Protein AF-A0A5R9GZW2-F1 (afdb_monomer)

Organism: NCBI:txid544718

pLDDT: mean 77.31, std 11.29, range [34.31, 90.19]

Foldseek 3Di:
DDQPDQPCVLDDPVLCVLPVVLLDPPQALVSSCLVRPLQVDDQPDDPPDDDPLSVQLSLLVLLLLQLVLLVVVVVVVQVVCCVPPDDDDDDQAHDLNSSDRVLCCDPVNPRRDDDQDPVNSVVSVVSQVVLCVVVVHDTPVVSSVVCVVVNDLLSNVVSVLSSLLSLQLVLVCVVDVDDSVVSSVVSCCLRVVDQNLNSVCVSCVSVPNSVVSSVCSSHVCVSVVSNLSSLQSCCCVPVVRDDDPVSVVVCVVVVQWDWDQDDDPNDGPDIDIDGNRDDDPD

Secondary structure (DSSP, 8-state):
-------GGGS-HHHHHHHTTT--SSS-HHHHIIIIIGGG---S--TT---HHHHHHHHHHHHHHHHHHHHHHHHHHHHHHHTTT---PPPSS--GGGGS-HHHH-TT-TTT--PPPHHHHHHHHHHHHHHHHHHT---HHHHHHHHHTT--HHHHHHHHHHHHHHHHHHHHHHH----HHHHHHHHHHHHHSS-HHHHHHHHHHHH-THHHHHHHHH-TTHHHHHHHHHHHHHHHHHHTT---HHHHHHHHHTT-EEEEEEEETTEEEEEEEEETTS----

Radius of gyration: 21.58 Å; Cα contacts (8 Å, |Δi|>4): 254; chains: 1; bounding box: 52×62×47 Å

Mean predicted aligned error: 10.34 Å

Structure (mmCIF, N/CA/C/O backbone):
data_AF-A0A5R9GZW2-F1
#
_entry.id   AF-A0A5R9GZW2-F1
#
loop_
_atom_site.group_PDB
_atom_site.id
_atom_site.type_symbol
_atom_site.label_atom_id
_atom_site.label_alt_id
_atom_site.label_comp_id
_atom_site.label_asym_id
_atom_site.label_entity_id
_atom_site.label_seq_id
_atom_site.pdbx_PDB_ins_code
_atom_site.Cartn_x
_atom_site.Cartn_y
_atom_site.Cartn_z
_atom_site.occupancy
_atom_site.B_iso_or_equiv
_atom_site.auth_seq_id
_atom_site.auth_comp_id
_atom_site.auth_asym_id
_atom_site.auth_atom_id
_atom_site.pdbx_PDB_model_num
ATOM 1 N N . MET A 1 1 ? -27.989 -5.927 7.815 1.00 37.00 1 MET A N 1
ATOM 2 C CA . MET A 1 1 ? -26.719 -5.333 7.344 1.00 37.00 1 MET A CA 1
ATOM 3 C C . MET A 1 1 ? -26.972 -3.845 7.165 1.00 37.00 1 MET A C 1
ATOM 5 O O . MET A 1 1 ? -27.805 -3.492 6.341 1.00 37.00 1 MET A O 1
ATOM 9 N N . TYR A 1 2 ? -26.388 -2.989 8.005 1.00 34.31 2 TYR A N 1
ATOM 10 C CA . TYR A 1 2 ? -26.584 -1.541 7.901 1.00 34.31 2 TYR A CA 1
ATOM 11 C C . TYR A 1 2 ? -25.809 -1.023 6.686 1.00 34.31 2 TYR A C 1
ATOM 13 O O . TYR A 1 2 ? -24.581 -0.989 6.708 1.00 34.31 2 TYR A O 1
ATOM 21 N N . LYS A 1 3 ? -26.525 -0.635 5.627 1.00 47.44 3 LYS A N 1
ATOM 22 C CA . LYS A 1 3 ? -25.985 0.236 4.580 1.00 47.44 3 LYS A CA 1
ATOM 23 C C . LYS A 1 3 ? -25.696 1.579 5.247 1.00 47.44 3 LYS A C 1
ATOM 25 O O . LYS A 1 3 ? -26.634 2.308 5.560 1.00 47.44 3 LYS A O 1
ATOM 30 N N . LYS A 1 4 ? -24.429 1.909 5.501 1.00 56.19 4 LYS A N 1
ATOM 31 C CA . LYS A 1 4 ? -24.079 3.321 5.674 1.00 56.19 4 LYS A CA 1
ATOM 32 C C . LYS A 1 4 ? -24.118 3.925 4.271 1.00 56.19 4 LYS A C 1
ATOM 34 O O . LYS A 1 4 ? -23.263 3.623 3.446 1.00 56.19 4 LYS A O 1
ATOM 39 N N . SER A 1 5 ? -25.184 4.657 3.960 1.00 75.19 5 SER A N 1
ATOM 40 C CA . SER A 1 5 ? -25.303 5.395 2.703 1.00 75.19 5 SER A CA 1
ATOM 41 C C . SER A 1 5 ? -24.189 6.437 2.639 1.00 75.19 5 SER A C 1
ATOM 43 O O . SER A 1 5 ? -24.111 7.268 3.543 1.00 75.19 5 SER A O 1
ATOM 45 N N . ILE A 1 6 ? -23.350 6.386 1.603 1.00 83.06 6 ILE A N 1
ATOM 46 C CA . ILE A 1 6 ? -22.274 7.364 1.416 1.00 83.06 6 ILE A CA 1
ATOM 47 C C . ILE A 1 6 ? -22.899 8.720 1.081 1.00 83.06 6 ILE A C 1
ATOM 49 O O . ILE A 1 6 ? -23.627 8.841 0.091 1.00 83.06 6 ILE A O 1
ATOM 53 N N . ASN A 1 7 ? -22.609 9.742 1.883 1.00 87.31 7 ASN A N 1
ATOM 54 C CA . ASN A 1 7 ? -22.957 11.117 1.550 1.00 87.31 7 ASN A CA 1
ATOM 55 C C . ASN A 1 7 ? -21.881 11.726 0.640 1.00 87.31 7 ASN A C 1
ATOM 57 O O . ASN A 1 7 ? -20.899 12.307 1.099 1.00 87.31 7 ASN A O 1
ATOM 61 N N . TRP A 1 8 ? -22.083 11.602 -0.671 1.00 87.50 8 TRP A N 1
ATOM 62 C CA . TRP A 1 8 ? -21.141 12.074 -1.689 1.00 87.50 8 TRP A CA 1
ATOM 63 C C . TRP A 1 8 ? -20.875 13.580 -1.668 1.00 87.50 8 TRP A C 1
ATOM 65 O O . TRP A 1 8 ? -19.853 14.007 -2.198 1.00 87.50 8 TRP A O 1
ATOM 75 N N . ASP A 1 9 ? -21.757 14.380 -1.070 1.00 88.31 9 ASP A N 1
ATOM 76 C CA . ASP A 1 9 ? -21.580 15.834 -0.994 1.00 88.31 9 ASP A CA 1
ATOM 77 C C . ASP A 1 9 ? -20.592 16.239 0.110 1.00 88.31 9 ASP A C 1
ATOM 79 O O . ASP A 1 9 ? -20.038 17.336 0.078 1.00 88.31 9 ASP A O 1
ATOM 83 N N . ASN A 1 10 ? -20.307 15.326 1.045 1.00 88.62 10 ASN A N 1
ATOM 84 C CA . ASN A 1 10 ? -19.264 15.490 2.056 1.00 88.62 10 ASN A CA 1
ATOM 85 C C . ASN A 1 10 ? -17.880 15.039 1.560 1.00 88.62 10 ASN A C 1
ATOM 87 O O . ASN A 1 10 ? -16.901 15.174 2.293 1.00 88.62 10 ASN A O 1
ATOM 91 N N . LEU A 1 11 ? -17.776 14.479 0.352 1.00 86.62 11 LEU A N 1
ATOM 92 C CA . LEU A 1 11 ? -16.514 14.060 -0.257 1.00 86.62 11 LEU A CA 1
ATOM 93 C C . LEU A 1 11 ? -16.057 15.084 -1.298 1.00 86.62 11 LEU A C 1
ATOM 95 O O . LEU A 1 11 ? -16.853 15.842 -1.851 1.00 86.62 11 LEU A O 1
ATOM 99 N N . ASN A 1 12 ? -14.755 15.113 -1.588 1.00 85.06 12 ASN A N 1
ATOM 100 C CA . ASN A 1 12 ? -14.254 15.985 -2.644 1.00 85.06 12 ASN A CA 1
ATOM 101 C C . ASN A 1 12 ? -14.732 15.497 -4.032 1.00 85.06 12 ASN A C 1
ATOM 103 O O . ASN A 1 12 ? -15.045 14.320 -4.238 1.00 85.06 12 ASN A O 1
ATOM 107 N N . ILE A 1 13 ? -14.790 16.422 -4.996 1.00 85.00 13 ILE A N 1
ATOM 108 C CA . ILE A 1 13 ? -15.301 16.144 -6.349 1.00 85.00 13 ILE A CA 1
ATOM 109 C C . ILE A 1 13 ? -14.502 15.024 -7.025 1.00 85.00 13 ILE A C 1
ATOM 111 O O . ILE A 1 13 ? -15.077 14.187 -7.713 1.00 85.00 13 ILE A O 1
ATOM 115 N N . GLU A 1 14 ? -13.191 14.970 -6.802 1.00 82.25 14 GLU A N 1
ATOM 116 C CA . GLU A 1 14 ? -12.322 13.959 -7.399 1.00 82.25 14 GLU A CA 1
ATOM 117 C C . GLU A 1 14 ? -12.646 12.539 -6.908 1.00 82.25 14 GLU A C 1
ATOM 119 O O . GLU A 1 14 ? -12.764 11.621 -7.716 1.00 82.25 14 GLU A O 1
ATOM 124 N N . MET A 1 15 ? -12.877 12.352 -5.606 1.00 82.62 15 MET A N 1
ATOM 125 C CA . MET A 1 15 ? -13.315 11.080 -5.023 1.00 82.62 15 MET A CA 1
ATOM 126 C C . MET A 1 15 ? -14.690 10.679 -5.543 1.00 82.62 15 MET A C 1
ATOM 128 O O . MET A 1 15 ? -14.897 9.512 -5.875 1.00 82.62 15 MET A O 1
ATOM 132 N N . LYS A 1 16 ? -15.610 11.644 -5.649 1.00 84.81 16 LYS A N 1
ATOM 133 C CA . LYS A 1 16 ? -16.940 11.423 -6.220 1.00 84.81 16 LYS A CA 1
ATOM 134 C C . LYS A 1 16 ? -16.828 10.911 -7.658 1.00 84.81 16 LYS A C 1
ATOM 136 O O . LYS A 1 16 ? -17.285 9.812 -7.944 1.00 84.81 16 LYS A O 1
ATOM 141 N N . LEU A 1 17 ? -16.108 11.623 -8.525 1.00 83.06 17 LEU A N 1
ATOM 142 C CA . LEU A 1 17 ? -15.882 11.211 -9.916 1.00 83.06 17 LEU A CA 1
ATOM 143 C C . LEU A 1 17 ? -15.138 9.873 -10.032 1.00 83.06 17 LEU A C 1
ATOM 145 O O . LEU A 1 17 ? -15.394 9.094 -10.948 1.00 83.06 17 LEU A O 1
ATOM 149 N N . ARG A 1 18 ? -14.205 9.587 -9.117 1.00 80.31 18 ARG A N 1
ATOM 150 C CA . ARG A 1 18 ? -13.397 8.366 -9.168 1.00 80.31 18 ARG A CA 1
ATOM 151 C C . ARG A 1 18 ? -14.174 7.120 -8.746 1.00 80.31 18 ARG A C 1
ATOM 153 O O . ARG A 1 18 ? -13.902 6.066 -9.327 1.00 80.31 18 ARG A O 1
ATOM 160 N N . TYR A 1 19 ? -15.074 7.224 -7.764 1.00 83.00 19 TYR A N 1
ATOM 161 C CA . TYR A 1 19 ? -15.655 6.064 -7.074 1.00 83.00 19 TYR A CA 1
ATOM 162 C C . TYR A 1 19 ? -17.183 5.948 -7.140 1.00 83.00 19 TYR A C 1
ATOM 164 O O . TYR A 1 19 ? -17.681 4.835 -6.978 1.00 83.00 19 TYR A O 1
ATOM 172 N N . GLN A 1 20 ? -17.930 7.029 -7.390 1.00 83.69 20 GLN A N 1
ATOM 173 C CA . GLN A 1 20 ? -19.398 7.027 -7.281 1.00 83.69 20 GLN A CA 1
ATOM 174 C C . GLN A 1 20 ? -20.068 5.959 -8.149 1.00 83.69 20 GLN A C 1
ATOM 176 O O . GLN A 1 20 ? -20.917 5.223 -7.654 1.00 83.69 20 GLN A O 1
ATOM 181 N N . ASP A 1 21 ? -19.632 5.823 -9.400 1.00 78.44 21 ASP A N 1
ATOM 182 C CA . ASP A 1 21 ? -20.217 4.872 -10.354 1.00 78.44 21 ASP A CA 1
ATOM 183 C C . ASP A 1 21 ? -19.549 3.486 -10.320 1.00 78.44 21 ASP A C 1
ATOM 185 O O . ASP A 1 21 ? -19.941 2.581 -11.057 1.00 78.44 21 ASP A O 1
ATOM 189 N N . LYS A 1 22 ? -18.504 3.313 -9.497 1.00 74.12 22 LYS A N 1
ATOM 190 C CA . LYS A 1 22 ? -17.727 2.063 -9.409 1.00 74.12 22 LYS A CA 1
ATOM 191 C C . LYS A 1 22 ? -18.060 1.245 -8.170 1.00 74.12 22 LYS A C 1
ATOM 193 O O . LYS A 1 22 ? -17.846 0.038 -8.171 1.00 74.12 22 LYS A O 1
ATOM 198 N N . ILE A 1 23 ? -18.564 1.885 -7.117 1.00 72.81 23 ILE A N 1
ATOM 199 C CA . ILE A 1 23 ? -19.032 1.189 -5.920 1.00 72.81 23 ILE A CA 1
ATOM 200 C C . ILE A 1 23 ? -20.378 0.549 -6.250 1.00 72.81 23 ILE A C 1
ATOM 202 O O . ILE A 1 23 ? -21.420 1.201 -6.213 1.00 72.81 23 ILE A O 1
ATOM 206 N N . ASN A 1 24 ? -20.334 -0.734 -6.601 1.00 63.94 24 ASN A N 1
ATOM 207 C CA . ASN A 1 24 ? -21.513 -1.548 -6.851 1.00 63.94 24 ASN A CA 1
ATOM 208 C C . ASN A 1 24 ? -21.637 -2.620 -5.760 1.00 63.94 24 ASN A C 1
ATOM 210 O O . ASN A 1 24 ? -20.641 -3.209 -5.350 1.00 63.94 24 ASN A O 1
ATOM 214 N N . ASP A 1 25 ? -22.853 -2.862 -5.266 1.00 58.06 25 ASP A N 1
ATOM 215 C CA . ASP A 1 25 ? -23.088 -3.695 -4.073 1.00 58.06 25 ASP A CA 1
ATOM 216 C C . ASP A 1 25 ? -22.758 -5.189 -4.271 1.00 58.06 25 ASP A C 1
ATOM 218 O O . ASP A 1 25 ? -22.571 -5.903 -3.272 1.00 58.06 25 ASP A O 1
ATOM 222 N N . ASP A 1 26 ? -22.697 -5.624 -5.534 1.00 57.31 26 ASP A N 1
ATOM 223 C CA . ASP A 1 26 ? -22.605 -7.024 -5.957 1.00 57.31 26 ASP A CA 1
ATOM 224 C C . ASP A 1 26 ? -21.175 -7.498 -6.259 1.00 57.31 26 ASP A C 1
ATOM 226 O O . ASP A 1 26 ? -20.896 -8.686 -6.077 1.00 57.31 26 ASP A O 1
ATOM 230 N N . ASP A 1 27 ? -20.272 -6.595 -6.661 1.00 57.50 27 ASP A N 1
ATOM 231 C CA . ASP A 1 27 ? -18.886 -6.949 -6.990 1.00 57.50 27 ASP A CA 1
ATOM 232 C C . ASP A 1 27 ? -18.121 -7.233 -5.682 1.00 57.50 27 ASP A C 1
ATOM 234 O O . ASP A 1 27 ? -18.111 -6.429 -4.741 1.00 57.50 27 ASP A O 1
ATOM 238 N N . ASN A 1 28 ? -17.471 -8.395 -5.587 1.00 64.38 28 ASN A N 1
ATOM 239 C CA . ASN A 1 28 ? -16.564 -8.655 -4.470 1.00 64.38 28 ASN A CA 1
ATOM 240 C C . ASN A 1 28 ? -15.286 -7.802 -4.613 1.00 64.38 28 ASN A C 1
ATOM 242 O O . ASN A 1 28 ? -14.962 -7.311 -5.692 1.00 64.38 28 ASN A O 1
ATOM 246 N N . PHE A 1 29 ? -14.530 -7.615 -3.525 1.00 64.88 29 PHE A N 1
ATOM 247 C CA . PHE A 1 29 ? -13.353 -6.736 -3.543 1.00 64.88 29 PHE A CA 1
ATOM 248 C C . PHE A 1 29 ? -12.341 -7.092 -4.646 1.00 64.88 29 PHE A C 1
ATOM 250 O O . PHE A 1 29 ? -11.767 -6.201 -5.263 1.00 64.88 29 PHE A O 1
ATOM 257 N N . LEU A 1 30 ? -12.135 -8.381 -4.924 1.00 65.12 30 LEU A N 1
ATOM 258 C CA . LEU A 1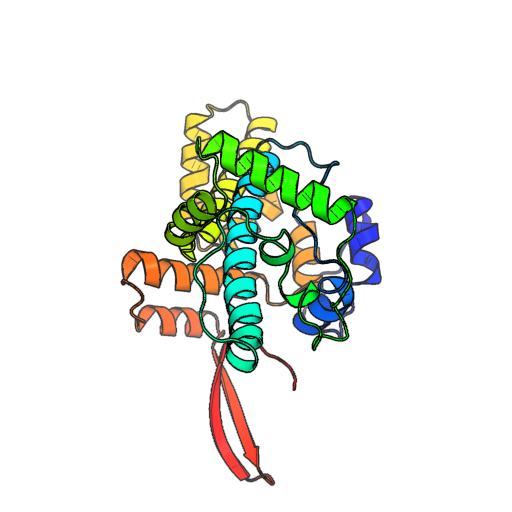 30 ? -11.193 -8.828 -5.950 1.00 65.12 30 LEU A CA 1
ATOM 259 C C . LEU A 1 30 ? -11.717 -8.565 -7.364 1.00 65.12 30 LEU A C 1
ATOM 261 O O . LEU A 1 30 ? -10.938 -8.158 -8.219 1.00 65.12 30 LEU A O 1
ATOM 265 N N . GLU A 1 31 ? -13.018 -8.739 -7.604 1.00 67.31 31 GLU A N 1
ATOM 266 C CA . GLU A 1 31 ? -13.673 -8.351 -8.861 1.00 67.31 31 GLU A CA 1
ATOM 267 C C . GLU A 1 31 ? -13.565 -6.845 -9.087 1.00 67.31 31 GLU A C 1
ATOM 269 O O . GLU A 1 31 ? -13.184 -6.407 -10.172 1.00 67.31 31 GLU A O 1
ATOM 274 N N . TYR A 1 32 ? -13.806 -6.051 -8.043 1.00 71.31 32 TYR A N 1
ATOM 275 C CA . TYR A 1 32 ? -13.644 -4.604 -8.092 1.00 71.31 32 TYR A CA 1
ATOM 276 C C . TYR A 1 32 ? -12.196 -4.206 -8.433 1.00 71.31 32 TYR A C 1
ATOM 278 O O . TYR A 1 32 ? -11.962 -3.406 -9.343 1.00 71.31 32 TYR A O 1
ATOM 286 N N . ILE A 1 33 ? -11.205 -4.800 -7.757 1.00 69.94 33 ILE A N 1
ATOM 287 C CA . ILE A 1 33 ? -9.784 -4.567 -8.052 1.00 69.94 33 ILE A CA 1
ATOM 288 C C . ILE A 1 33 ? -9.449 -4.998 -9.484 1.00 69.94 33 ILE A C 1
ATOM 290 O O . ILE A 1 33 ? -8.827 -4.238 -10.223 1.00 69.94 33 ILE A O 1
ATOM 294 N N . SER A 1 34 ? -9.895 -6.179 -9.907 1.00 69.31 34 SER A N 1
ATOM 295 C CA . SER A 1 34 ? -9.603 -6.720 -11.235 1.00 69.31 34 SER A CA 1
ATOM 296 C C . SER A 1 34 ? -10.199 -5.877 -12.360 1.00 69.31 34 SER A C 1
ATOM 298 O O . SER A 1 34 ? -9.538 -5.629 -13.362 1.00 69.31 34 SER A O 1
ATOM 300 N N . LYS A 1 35 ? -11.422 -5.383 -12.181 1.00 70.44 35 LYS A N 1
ATOM 301 C CA . LYS A 1 35 ? -12.155 -4.633 -13.203 1.00 70.44 35 LYS A CA 1
ATOM 302 C C . LYS A 1 35 ? -11.740 -3.168 -13.288 1.00 70.44 35 LYS A C 1
ATOM 304 O O . LYS A 1 35 ? -11.701 -2.609 -14.380 1.00 70.44 35 LYS A O 1
ATOM 309 N N . TYR A 1 36 ? -11.455 -2.534 -12.150 1.00 71.88 36 TYR A N 1
ATOM 310 C CA . TYR A 1 36 ? -11.270 -1.081 -12.089 1.00 71.88 36 TYR A CA 1
ATOM 311 C C . TYR A 1 36 ? -9.840 -0.638 -11.763 1.00 71.88 36 TYR A C 1
ATOM 313 O O . TYR A 1 36 ? -9.463 0.471 -12.153 1.00 71.88 36 TYR A O 1
ATOM 321 N N . HIS A 1 37 ? -9.047 -1.472 -11.081 1.00 72.38 37 HIS A N 1
ATOM 322 C CA . HIS A 1 37 ? -7.690 -1.123 -10.645 1.00 72.38 37 HIS A CA 1
ATOM 323 C C . HIS A 1 37 ? -6.589 -1.818 -11.453 1.00 72.38 37 HIS A C 1
ATOM 325 O O . HIS A 1 37 ? -5.650 -1.131 -11.839 1.00 72.38 37 HIS A O 1
ATOM 331 N N . LEU A 1 38 ? -6.701 -3.116 -11.772 1.00 70.12 38 LEU A N 1
ATOM 332 C CA . LEU A 1 38 ? -5.685 -3.824 -12.574 1.00 70.12 38 LEU A CA 1
ATOM 333 C C . LEU A 1 38 ? -5.418 -3.170 -13.945 1.00 70.12 38 LEU A C 1
ATOM 335 O O . LEU A 1 38 ? -4.248 -2.997 -14.286 1.00 70.12 38 LEU A O 1
ATOM 339 N N . PRO A 1 39 ? -6.438 -2.725 -14.711 1.00 67.75 39 PRO A N 1
ATOM 340 C CA . PRO A 1 39 ? -6.203 -2.077 -16.003 1.00 67.75 39 PRO A CA 1
ATOM 341 C C . PRO A 1 39 ? -5.546 -0.695 -15.878 1.00 67.75 39 PRO A C 1
ATOM 343 O O . PRO A 1 39 ? -5.014 -0.173 -16.853 1.00 67.75 39 PRO A O 1
ATOM 346 N N . ASN A 1 40 ? -5.590 -0.104 -14.680 1.00 70.62 40 ASN A N 1
ATOM 347 C CA . ASN A 1 40 ? -5.093 1.234 -14.366 1.00 70.62 40 ASN A CA 1
ATOM 348 C C . ASN A 1 40 ? -3.965 1.185 -13.320 1.00 70.62 40 ASN A C 1
ATOM 350 O O . ASN A 1 40 ? -3.825 2.123 -12.535 1.00 70.62 40 ASN A O 1
ATOM 354 N N . LEU A 1 41 ? -3.202 0.083 -13.261 1.00 76.75 41 LEU A N 1
ATOM 355 C CA . LEU A 1 41 ? -2.016 0.007 -12.409 1.00 76.75 41 LEU A CA 1
ATOM 356 C C . LEU A 1 41 ? -1.019 1.072 -12.847 1.00 76.75 41 LEU A C 1
ATOM 358 O O . LEU A 1 41 ? -0.554 1.076 -13.989 1.00 76.75 41 LEU A O 1
ATOM 362 N N . ASP A 1 42 ? -0.700 1.955 -11.914 1.00 80.62 42 ASP A N 1
ATOM 363 C CA . ASP A 1 42 ? 0.232 3.045 -12.123 1.00 80.62 42 ASP A CA 1
ATOM 364 C C . ASP A 1 42 ? 0.993 3.329 -10.828 1.00 80.62 42 ASP A C 1
ATOM 366 O O . ASP A 1 42 ? 0.604 2.898 -9.735 1.00 80.62 42 ASP A O 1
ATOM 370 N N . TRP A 1 43 ? 2.106 4.035 -10.969 1.00 84.75 43 TRP A N 1
ATOM 371 C CA . TRP A 1 43 ? 2.887 4.518 -9.845 1.00 84.75 43 TRP A CA 1
ATOM 372 C C . TRP A 1 43 ? 2.047 5.458 -8.993 1.00 84.75 43 TRP A C 1
ATOM 374 O O . TRP A 1 43 ? 1.203 6.201 -9.499 1.00 84.75 43 TRP A O 1
ATOM 384 N N . LEU A 1 44 ? 2.287 5.446 -7.682 1.00 82.75 44 LEU A N 1
ATOM 385 C CA . LEU A 1 44 ? 1.587 6.358 -6.797 1.00 82.75 44 LEU A CA 1
ATOM 386 C C . LEU A 1 44 ? 2.139 7.764 -7.056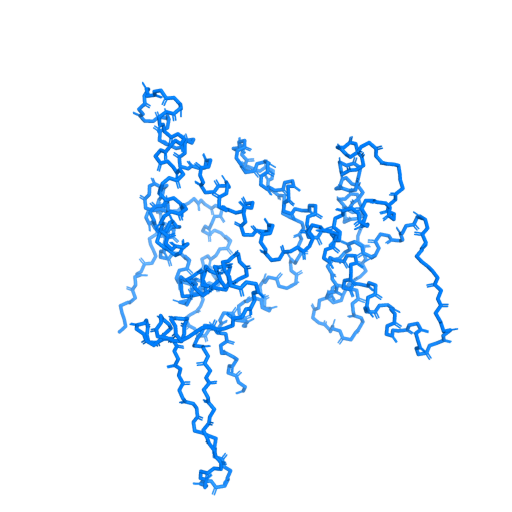 1.00 82.75 44 LEU A C 1
ATOM 388 O O . LEU A 1 44 ? 3.189 8.121 -6.548 1.00 82.75 44 LEU A O 1
ATOM 392 N N . GLU A 1 45 ? 1.479 8.555 -7.892 1.00 75.00 45 GLU A N 1
ATOM 393 C CA . GLU A 1 45 ? 1.760 9.978 -8.061 1.00 75.00 45 GLU A CA 1
ATOM 394 C C . GLU A 1 45 ? 0.433 10.720 -8.182 1.00 75.00 45 GLU A C 1
ATOM 396 O O . GLU A 1 45 ? -0.321 10.530 -9.133 1.00 75.00 45 GLU A O 1
ATOM 401 N N . ASP A 1 46 ? 0.150 11.596 -7.219 1.00 68.88 46 ASP A N 1
ATOM 402 C CA . ASP A 1 46 ? -0.971 12.522 -7.331 1.00 68.88 46 ASP A CA 1
ATOM 403 C C . ASP A 1 46 ? -0.432 13.950 -7.338 1.00 68.88 46 ASP A C 1
ATOM 405 O O . ASP A 1 46 ? 0.020 14.467 -6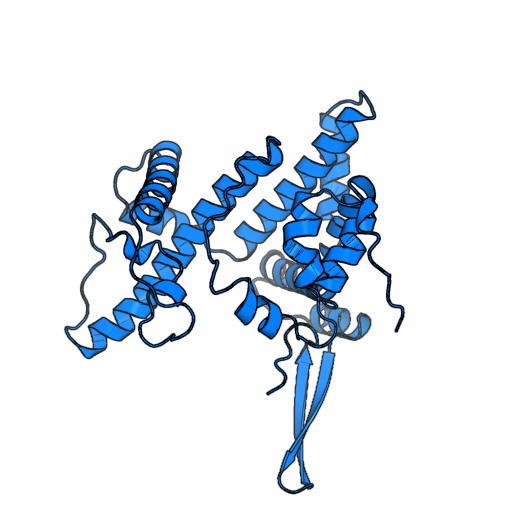.318 1.00 68.88 46 ASP A O 1
ATOM 409 N N . LYS A 1 47 ? -0.468 14.582 -8.516 1.00 65.31 47 LYS A N 1
ATOM 410 C CA . LYS A 1 47 ? 0.019 15.954 -8.725 1.00 65.31 47 LYS A CA 1
ATOM 411 C C . LYS A 1 47 ? -0.824 16.994 -7.976 1.00 65.31 47 LYS A C 1
ATOM 413 O O . LYS A 1 47 ? -0.387 18.137 -7.837 1.00 65.31 47 LYS A O 1
ATOM 418 N N . ASN A 1 48 ? -2.021 16.623 -7.520 1.00 65.56 48 ASN A N 1
ATOM 419 C CA . ASN A 1 48 ? -2.955 17.521 -6.851 1.00 65.56 48 ASN A CA 1
ATOM 420 C C . ASN A 1 48 ? -2.798 17.504 -5.323 1.00 65.56 48 ASN A C 1
ATOM 422 O O . ASN A 1 48 ? -3.228 18.454 -4.661 1.00 65.56 48 ASN A O 1
ATOM 426 N N . ILE A 1 49 ? -2.159 16.476 -4.754 1.00 68.25 49 ILE A N 1
ATOM 427 C CA . ILE A 1 49 ? -1.934 16.359 -3.309 1.00 68.25 49 ILE A CA 1
ATOM 428 C C . ILE A 1 49 ? -0.606 17.022 -2.937 1.00 68.25 49 ILE A C 1
ATOM 430 O O . ILE A 1 49 ? 0.437 16.727 -3.506 1.00 68.25 49 ILE A O 1
ATOM 434 N N . LYS A 1 50 ? -0.656 17.935 -1.959 1.00 67.56 50 LYS A N 1
ATOM 435 C CA . LYS A 1 50 ? 0.466 18.816 -1.582 1.00 67.56 50 LYS A CA 1
ATOM 436 C C . LYS A 1 50 ? 0.936 18.645 -0.136 1.00 67.56 50 LYS A C 1
ATOM 438 O O . LYS A 1 50 ? 1.550 19.559 0.414 1.00 67.56 50 LYS A O 1
ATOM 443 N N . THR A 1 51 ? 0.549 17.566 0.547 1.00 77.94 51 THR A N 1
ATOM 444 C CA . THR A 1 51 ? 1.006 17.370 1.930 1.00 77.94 51 THR A CA 1
ATOM 445 C C . THR A 1 51 ? 2.398 16.762 1.932 1.00 77.94 51 THR A C 1
ATOM 447 O O . THR A 1 51 ? 2.681 15.827 1.185 1.00 77.94 51 THR A O 1
ATOM 450 N N . LYS A 1 52 ? 3.269 17.279 2.802 1.00 80.75 52 LYS A N 1
ATOM 451 C CA . LYS A 1 52 ? 4.646 16.796 2.923 1.00 80.75 52 LYS A CA 1
ATOM 452 C C . LYS A 1 52 ? 4.674 15.338 3.386 1.00 80.75 52 LYS A C 1
ATOM 454 O O . LYS A 1 52 ? 5.472 14.552 2.891 1.00 80.75 52 LYS A O 1
ATOM 459 N N . SER A 1 53 ? 3.756 14.963 4.280 1.00 81.25 53 SER A N 1
ATOM 460 C CA . SER A 1 53 ? 3.514 13.574 4.680 1.00 81.25 53 SER A CA 1
ATOM 461 C C . SER A 1 53 ? 3.266 12.640 3.492 1.00 81.25 53 SER A C 1
ATOM 463 O O . SER A 1 53 ? 3.827 11.548 3.446 1.00 81.25 53 SER A O 1
ATOM 465 N N . TYR A 1 54 ? 2.446 13.068 2.527 1.00 85.12 54 TYR A N 1
ATOM 466 C CA . TYR A 1 54 ? 2.110 12.272 1.352 1.00 85.12 54 TYR A CA 1
ATOM 467 C C . TYR A 1 54 ? 3.286 12.185 0.388 1.00 85.12 54 TYR A C 1
ATOM 469 O O . TYR A 1 54 ? 3.579 11.096 -0.086 1.00 85.12 54 TYR A O 1
ATOM 477 N N . GLU A 1 55 ? 3.994 13.292 0.151 1.00 83.56 55 GLU A N 1
ATOM 478 C CA . GLU A 1 55 ? 5.187 13.308 -0.706 1.00 83.56 55 GLU A CA 1
ATOM 479 C C . GLU A 1 55 ? 6.247 12.306 -0.227 1.00 83.56 55 GLU A C 1
ATOM 481 O O . GLU A 1 55 ? 6.749 11.517 -1.027 1.00 83.56 55 GLU A O 1
ATOM 486 N N . VAL A 1 56 ? 6.534 12.286 1.081 1.00 83.69 56 VAL A N 1
ATOM 487 C CA . VAL A 1 56 ? 7.492 11.341 1.680 1.00 83.69 56 VAL A CA 1
ATOM 488 C C . VAL A 1 56 ? 6.995 9.900 1.557 1.00 83.69 56 VAL A C 1
ATOM 490 O O . VAL A 1 56 ? 7.745 9.026 1.129 1.00 83.69 56 VAL A O 1
ATOM 493 N N . PHE A 1 57 ? 5.724 9.647 1.884 1.00 86.69 57 PHE A N 1
ATOM 494 C CA . PHE A 1 57 ? 5.148 8.305 1.796 1.00 86.69 57 PHE A CA 1
ATOM 495 C C . PHE A 1 57 ? 5.157 7.760 0.366 1.00 86.69 57 PHE A C 1
ATOM 497 O O . PHE A 1 57 ? 5.519 6.609 0.148 1.00 86.69 57 PHE A O 1
ATOM 504 N N . VAL A 1 58 ? 4.776 8.585 -0.608 1.00 86.88 58 VAL A N 1
ATOM 505 C CA . VAL A 1 58 ? 4.773 8.238 -2.030 1.00 86.88 58 VAL A CA 1
ATOM 506 C C . VAL A 1 58 ? 6.163 7.838 -2.503 1.00 86.88 58 VAL A C 1
ATOM 508 O O . VAL A 1 58 ? 6.305 6.844 -3.213 1.00 86.88 58 VAL A O 1
ATOM 511 N N . GLU A 1 59 ? 7.182 8.604 -2.120 1.00 84.56 59 GLU A N 1
ATOM 512 C CA . GLU A 1 59 ? 8.561 8.310 -2.491 1.00 84.56 59 GLU A CA 1
ATOM 513 C C . GLU A 1 59 ? 9.010 6.959 -1.925 1.00 84.56 59 GLU A C 1
ATOM 515 O O . GLU A 1 59 ? 9.446 6.095 -2.686 1.00 84.56 59 GLU A O 1
ATOM 520 N N . GLU A 1 60 ? 8.829 6.739 -0.620 1.00 83.12 60 GLU A N 1
ATOM 521 C CA . GLU A 1 60 ? 9.189 5.472 0.028 1.00 83.12 60 GLU A CA 1
ATOM 522 C C . GLU A 1 60 ? 8.410 4.285 -0.548 1.00 83.12 60 GLU A C 1
ATOM 524 O O . GLU A 1 60 ? 8.978 3.227 -0.824 1.00 83.12 60 GLU A O 1
ATOM 529 N N . PHE A 1 61 ? 7.105 4.455 -0.766 1.00 85.75 61 PHE A N 1
ATOM 530 C CA . PHE A 1 61 ? 6.257 3.401 -1.303 1.00 85.75 61 PHE A CA 1
ATOM 531 C C . PHE A 1 61 ? 6.661 3.030 -2.732 1.00 85.75 61 PHE A C 1
ATOM 533 O O . PHE A 1 61 ? 6.780 1.846 -3.042 1.00 85.75 61 PHE A O 1
ATOM 540 N N . ASN A 1 62 ? 6.920 4.019 -3.593 1.00 87.81 62 ASN A N 1
ATOM 541 C CA . ASN A 1 62 ? 7.355 3.768 -4.965 1.00 87.81 62 ASN A CA 1
ATOM 542 C C . ASN A 1 62 ? 8.742 3.103 -5.010 1.00 87.81 62 ASN A C 1
ATOM 544 O O . ASN A 1 62 ? 8.947 2.214 -5.830 1.00 87.81 62 ASN A O 1
ATOM 548 N N . GLU A 1 63 ? 9.678 3.453 -4.123 1.00 84.69 63 GLU A N 1
ATOM 549 C CA . GLU A 1 63 ? 10.975 2.760 -4.012 1.00 84.69 63 GLU A CA 1
ATOM 550 C C . GLU A 1 63 ? 10.805 1.266 -3.673 1.00 84.69 63 GLU A C 1
ATOM 552 O O . GLU A 1 63 ? 11.426 0.389 -4.288 1.00 84.69 63 GLU A O 1
ATOM 557 N N . ILE A 1 64 ? 9.917 0.951 -2.725 1.00 84.69 64 ILE A N 1
ATOM 558 C CA . ILE A 1 64 ? 9.613 -0.437 -2.359 1.00 84.69 64 ILE A CA 1
ATOM 559 C C . ILE A 1 64 ? 8.900 -1.154 -3.511 1.00 84.69 64 ILE A C 1
ATOM 561 O O . ILE A 1 64 ? 9.298 -2.258 -3.881 1.00 84.69 64 ILE A O 1
ATOM 565 N N . GLN A 1 65 ? 7.890 -0.525 -4.117 1.00 86.44 65 GLN A N 1
ATOM 566 C CA . GLN A 1 65 ? 7.141 -1.083 -5.245 1.00 86.44 65 GLN A CA 1
ATOM 567 C C . GLN A 1 65 ? 8.054 -1.384 -6.436 1.00 86.44 65 GLN A C 1
ATOM 569 O O . GLN A 1 65 ? 7.928 -2.437 -7.052 1.00 86.44 65 GLN A O 1
ATOM 574 N N . MET A 1 66 ? 9.004 -0.496 -6.732 1.00 87.62 66 MET A N 1
ATOM 575 C CA . MET A 1 66 ? 10.021 -0.689 -7.765 1.00 87.62 66 MET A CA 1
ATOM 576 C C . MET A 1 66 ? 10.847 -1.949 -7.518 1.00 87.62 66 MET A C 1
ATOM 578 O O . MET A 1 66 ? 11.125 -2.705 -8.447 1.00 87.62 66 MET A O 1
ATOM 582 N N . SER A 1 67 ? 11.192 -2.194 -6.260 1.00 83.94 67 SER A N 1
ATOM 583 C CA . SER A 1 67 ? 11.979 -3.353 -5.853 1.00 83.94 67 SER A CA 1
ATOM 584 C C . SER A 1 67 ? 11.156 -4.637 -5.930 1.00 83.94 67 SER A C 1
ATOM 586 O O . SER A 1 67 ? 11.618 -5.622 -6.492 1.00 83.94 67 SER A O 1
ATOM 588 N N . ILE A 1 68 ? 9.902 -4.616 -5.466 1.00 85.75 68 ILE A N 1
ATOM 589 C CA . ILE A 1 68 ? 8.971 -5.745 -5.632 1.00 85.75 68 ILE A CA 1
ATOM 590 C C . ILE A 1 68 ? 8.801 -6.075 -7.113 1.00 85.75 68 ILE A C 1
ATOM 592 O O . ILE A 1 68 ? 8.956 -7.225 -7.506 1.00 85.75 68 ILE A O 1
ATOM 596 N N . ASN A 1 69 ? 8.545 -5.066 -7.946 1.00 88.62 69 ASN A N 1
ATOM 597 C CA . ASN A 1 69 ? 8.403 -5.239 -9.385 1.00 88.62 69 ASN A CA 1
ATOM 598 C C . ASN A 1 69 ? 9.661 -5.865 -9.999 1.00 88.62 69 ASN A C 1
ATOM 600 O O . ASN A 1 69 ? 9.543 -6.823 -10.756 1.00 88.62 69 ASN A O 1
ATOM 604 N N . ALA A 1 70 ? 10.852 -5.369 -9.644 1.00 85.75 70 ALA A N 1
ATOM 605 C CA . ALA A 1 70 ? 12.122 -5.911 -10.123 1.00 85.75 70 ALA A CA 1
ATOM 606 C C . ALA A 1 70 ? 12.302 -7.384 -9.746 1.00 85.75 70 ALA A C 1
ATOM 608 O O . ALA A 1 70 ? 12.699 -8.179 -10.596 1.00 85.75 70 ALA A O 1
ATOM 609 N N . PHE A 1 71 ? 11.970 -7.754 -8.507 1.00 83.31 71 PHE A N 1
ATOM 610 C CA . PHE A 1 71 ? 12.018 -9.139 -8.045 1.00 83.31 71 PHE A CA 1
ATOM 611 C C . PHE A 1 71 ? 11.026 -10.036 -8.792 1.00 83.31 71 PHE A C 1
ATOM 613 O O . PHE A 1 71 ? 11.410 -11.053 -9.361 1.00 83.31 71 PHE A O 1
ATOM 620 N N . GLU A 1 72 ? 9.754 -9.647 -8.823 1.00 84.56 72 GLU A N 1
ATOM 621 C CA . GLU A 1 72 ? 8.684 -10.433 -9.437 1.00 84.56 72 GLU A CA 1
ATOM 622 C C . GLU A 1 72 ? 8.890 -10.581 -10.948 1.00 84.56 72 GLU A C 1
ATOM 624 O O . GLU A 1 72 ? 8.696 -11.662 -11.494 1.00 84.56 72 GLU A O 1
ATOM 629 N N . ASN A 1 73 ? 9.353 -9.533 -11.636 1.00 86.44 73 ASN A N 1
ATOM 630 C CA . ASN A 1 73 ? 9.703 -9.635 -13.051 1.00 86.44 73 ASN A CA 1
ATOM 631 C C . ASN A 1 73 ? 10.964 -10.456 -13.285 1.00 86.44 73 ASN A C 1
ATOM 633 O O . ASN A 1 73 ? 11.037 -11.132 -14.304 1.00 86.44 73 ASN A O 1
ATOM 637 N N . LEU A 1 74 ? 11.946 -10.430 -12.378 1.00 79.81 74 LEU A N 1
ATOM 638 C CA . LEU A 1 74 ? 13.073 -11.352 -12.472 1.00 79.81 74 LEU A CA 1
ATOM 639 C C . LEU A 1 74 ? 12.575 -12.794 -12.425 1.00 79.81 74 LEU A C 1
ATOM 641 O O . LEU A 1 74 ? 12.986 -13.578 -13.264 1.00 79.81 74 LEU A O 1
ATOM 645 N N . MET A 1 75 ? 11.667 -13.127 -11.508 1.00 79.44 75 MET A N 1
ATOM 646 C CA . MET A 1 75 ? 11.076 -14.465 -11.438 1.00 79.44 75 MET A CA 1
ATOM 647 C C . MET A 1 75 ? 10.247 -14.785 -12.688 1.00 79.44 75 MET A C 1
ATOM 649 O O . MET A 1 75 ? 10.442 -15.831 -13.296 1.00 79.44 75 MET A O 1
ATOM 653 N N . LEU A 1 76 ? 9.395 -13.858 -13.134 1.00 81.31 76 LEU A N 1
ATOM 654 C CA . LEU A 1 76 ? 8.583 -14.007 -14.344 1.00 81.31 76 LEU A CA 1
ATOM 655 C C . LEU A 1 76 ? 9.442 -14.224 -15.600 1.00 81.31 76 LEU A C 1
ATOM 657 O O . LEU A 1 76 ? 9.125 -15.066 -16.437 1.00 81.31 76 LEU A O 1
ATOM 661 N N . PHE A 1 77 ? 10.523 -13.457 -15.754 1.00 76.75 77 PHE A N 1
ATOM 662 C CA . PHE A 1 77 ? 11.434 -13.573 -16.888 1.00 76.75 77 PHE A CA 1
ATOM 663 C C . PHE A 1 77 ? 12.408 -14.736 -16.737 1.00 76.75 77 PHE A C 1
ATOM 665 O O . PHE A 1 77 ? 12.787 -15.296 -17.757 1.00 76.75 77 PHE A O 1
ATOM 672 N N . ALA A 1 78 ? 12.778 -15.122 -15.514 1.00 67.94 78 ALA A N 1
ATOM 673 C CA . ALA A 1 78 ? 13.534 -16.337 -15.242 1.00 67.94 78 ALA A CA 1
ATOM 674 C C . ALA A 1 78 ? 12.718 -17.563 -15.645 1.00 67.94 78 ALA A C 1
ATOM 676 O O . ALA A 1 78 ? 13.235 -18.407 -16.362 1.00 67.94 78 ALA A O 1
ATOM 677 N N . ASP A 1 79 ? 11.437 -17.635 -15.282 1.00 61.91 79 ASP A N 1
ATOM 678 C CA . ASP A 1 79 ? 10.543 -18.705 -15.733 1.00 61.91 79 ASP A CA 1
ATOM 679 C C . ASP A 1 79 ? 10.520 -18.788 -17.272 1.00 61.91 79 ASP A C 1
ATOM 681 O O . ASP A 1 79 ? 10.671 -19.867 -17.841 1.00 61.91 79 ASP A O 1
ATOM 685 N N . LEU A 1 80 ? 10.441 -17.642 -17.960 1.00 60.25 80 LEU A N 1
ATOM 686 C CA . LEU A 1 80 ? 10.485 -17.575 -19.427 1.00 60.25 80 LEU A CA 1
ATOM 687 C C . LEU A 1 80 ? 11.876 -17.882 -20.025 1.00 60.25 80 LEU A C 1
ATOM 689 O O . LEU A 1 80 ? 11.962 -18.404 -21.136 1.00 60.25 80 LEU A O 1
ATOM 693 N N . SER A 1 81 ? 12.973 -17.546 -19.341 1.00 56.66 81 SER A N 1
ATOM 694 C CA . SER A 1 81 ? 14.346 -17.739 -19.828 1.00 56.66 81 SER A CA 1
ATOM 695 C C . SER A 1 81 ? 14.894 -19.133 -19.523 1.00 56.66 81 SER A C 1
ATOM 697 O O . SER A 1 81 ? 15.628 -19.681 -20.345 1.00 56.66 81 SER A O 1
ATOM 699 N N . PHE A 1 82 ? 14.493 -19.762 -18.416 1.00 54.19 82 PHE A N 1
ATOM 700 C CA . PHE A 1 82 ? 14.744 -21.176 -18.123 1.00 54.19 82 PHE A CA 1
ATOM 701 C C . PHE A 1 82 ? 14.110 -22.086 -19.177 1.00 54.19 82 PHE A C 1
ATOM 703 O O . PHE A 1 82 ? 14.696 -23.109 -19.528 1.00 54.19 82 PHE A O 1
ATOM 710 N N . GLU A 1 83 ? 12.954 -21.699 -19.719 1.00 53.03 83 GLU A N 1
ATOM 711 C CA . GLU A 1 83 ? 12.313 -22.404 -20.833 1.00 53.03 83 GLU A CA 1
ATOM 712 C C . GLU A 1 83 ? 13.090 -22.281 -22.157 1.00 53.03 83 GLU A C 1
ATOM 714 O O . GLU A 1 83 ? 12.938 -23.140 -23.028 1.00 53.03 83 GLU A O 1
ATOM 719 N N . LEU A 1 84 ? 13.927 -21.248 -22.330 1.00 54.16 84 LEU A N 1
ATOM 720 C CA . LEU A 1 84 ? 14.490 -20.887 -23.638 1.00 54.16 84 LEU A CA 1
ATOM 721 C C . LEU A 1 84 ? 16.028 -20.942 -23.741 1.00 54.16 84 LEU A C 1
ATOM 723 O O . LEU A 1 84 ? 16.526 -21.300 -24.808 1.00 54.16 84 LEU A O 1
ATOM 727 N N . ILE A 1 85 ? 16.792 -20.541 -22.714 1.00 52.62 85 ILE A N 1
ATOM 728 C CA . ILE A 1 85 ? 18.226 -20.187 -22.861 1.00 52.62 85 ILE A CA 1
ATOM 729 C C . ILE A 1 85 ? 19.112 -20.618 -21.662 1.00 52.62 85 ILE A C 1
ATOM 731 O O . ILE A 1 85 ? 20.300 -20.868 -21.859 1.00 52.62 85 ILE A O 1
ATOM 735 N N . GLY A 1 86 ? 18.566 -20.809 -20.452 1.00 51.81 86 GLY A N 1
ATOM 736 C CA . GLY A 1 86 ? 19.353 -21.115 -19.23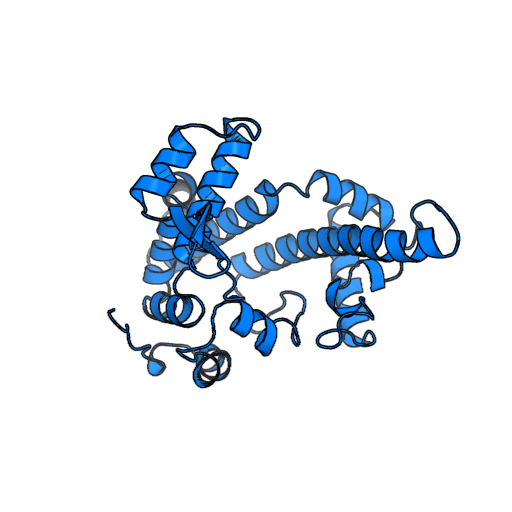6 1.00 51.81 86 GLY A CA 1
ATOM 737 C C . GLY A 1 86 ? 19.763 -19.869 -18.424 1.00 51.81 86 GLY A C 1
ATOM 738 O O . GLY A 1 86 ? 19.419 -18.753 -18.800 1.00 51.81 86 GLY A O 1
ATOM 739 N N . ILE A 1 87 ? 20.433 -20.058 -17.271 1.00 50.91 87 ILE A N 1
ATOM 740 C CA . ILE A 1 87 ? 20.670 -19.009 -16.245 1.00 50.91 87 ILE A CA 1
ATOM 741 C C . ILE A 1 87 ? 21.792 -18.042 -16.656 1.00 50.91 87 ILE A C 1
ATOM 743 O O . ILE A 1 87 ? 22.929 -18.477 -16.832 1.00 50.91 87 ILE A O 1
ATOM 747 N N . GLU A 1 88 ? 21.504 -16.739 -16.678 1.00 55.59 88 GLU A N 1
ATOM 748 C CA . GLU A 1 88 ? 22.502 -15.658 -16.732 1.00 55.59 88 GLU A CA 1
ATOM 749 C C . GLU A 1 88 ? 22.379 -14.726 -15.509 1.00 55.59 88 GLU A C 1
ATOM 751 O O . GLU A 1 88 ? 21.316 -14.630 -14.891 1.00 55.59 88 GLU A O 1
ATOM 756 N N . ASP A 1 89 ? 23.488 -14.067 -15.148 1.00 56.22 89 ASP A N 1
ATOM 757 C CA . ASP A 1 89 ? 23.592 -13.106 -14.038 1.00 56.22 89 ASP A CA 1
ATOM 758 C C . ASP A 1 89 ? 22.755 -11.826 -14.268 1.00 56.22 89 ASP A C 1
ATOM 760 O O . ASP A 1 89 ? 22.339 -11.509 -15.384 1.00 56.22 89 ASP A O 1
ATOM 764 N N . PHE A 1 90 ? 22.529 -11.048 -13.201 1.00 55.81 90 PHE A N 1
ATOM 765 C CA . PHE A 1 90 ? 21.816 -9.766 -13.276 1.00 55.81 90 PHE A CA 1
ATOM 766 C C . PHE A 1 90 ? 22.553 -8.764 -14.190 1.00 55.81 90 PHE A C 1
ATOM 768 O O . PHE A 1 90 ? 23.744 -8.515 -13.986 1.00 55.81 90 PHE A O 1
ATOM 775 N N . PRO A 1 91 ? 21.867 -8.123 -15.156 1.00 61.66 91 PRO A N 1
ATOM 776 C CA . PRO A 1 91 ? 22.483 -7.088 -15.976 1.00 61.66 91 PRO A CA 1
ATOM 777 C C . PRO A 1 91 ? 22.729 -5.805 -15.163 1.00 61.66 91 PRO A C 1
ATOM 779 O O . PRO A 1 91 ? 21.865 -5.371 -14.403 1.00 61.66 91 PRO A O 1
ATOM 782 N N . ILE A 1 92 ? 23.895 -5.175 -15.365 1.00 56.38 92 ILE A N 1
ATOM 783 C CA . ILE A 1 92 ? 24.310 -3.925 -14.689 1.00 56.38 92 ILE A CA 1
ATOM 784 C C . ILE A 1 92 ? 23.310 -2.784 -14.951 1.00 56.38 92 ILE A C 1
ATOM 786 O O . ILE A 1 92 ? 22.963 -2.048 -14.026 1.00 56.38 92 ILE A O 1
ATOM 790 N N . ASP A 1 93 ? 22.828 -2.681 -16.194 1.00 67.75 93 ASP A N 1
ATOM 791 C CA . ASP A 1 93 ? 21.754 -1.778 -16.611 1.00 67.75 93 ASP A CA 1
ATOM 792 C C . ASP A 1 93 ? 20.493 -2.605 -16.871 1.00 67.75 93 ASP A C 1
ATOM 794 O O . ASP A 1 93 ? 20.341 -3.244 -17.918 1.00 67.75 93 ASP A O 1
ATOM 798 N N . MET A 1 94 ? 19.586 -2.628 -15.895 1.00 75.50 94 MET A N 1
ATOM 799 C CA . MET A 1 94 ? 18.389 -3.455 -15.996 1.00 75.50 94 MET A CA 1
ATOM 800 C C . MET A 1 94 ? 17.376 -2.833 -16.966 1.00 75.50 94 MET A C 1
ATOM 802 O O . MET A 1 94 ? 17.021 -1.654 -16.822 1.00 75.50 94 MET A O 1
ATOM 806 N N . PRO A 1 95 ? 16.845 -3.609 -17.934 1.00 83.12 95 PRO A N 1
ATOM 807 C CA . PRO A 1 95 ? 15.774 -3.136 -18.799 1.00 83.12 95 PRO A CA 1
ATOM 808 C C . PRO A 1 95 ? 14.606 -2.594 -17.972 1.00 83.12 95 PRO A C 1
ATOM 810 O O . PRO A 1 95 ? 14.191 -3.203 -16.987 1.00 83.12 95 PRO A O 1
ATOM 813 N N . ARG A 1 96 ? 14.014 -1.467 -18.388 1.00 86.75 96 ARG A N 1
ATOM 814 C CA . ARG A 1 96 ? 12.947 -0.802 -17.611 1.00 86.75 96 ARG A CA 1
ATOM 815 C C . ARG A 1 96 ? 11.721 -1.681 -17.361 1.00 86.75 96 ARG A C 1
ATOM 817 O O . ARG A 1 96 ? 10.995 -1.461 -16.399 1.00 86.75 96 ARG A O 1
ATOM 824 N N . GLN A 1 97 ? 11.534 -2.716 -18.178 1.00 86.94 97 GLN A N 1
ATOM 825 C CA . GLN A 1 97 ? 10.503 -3.737 -18.000 1.00 86.94 97 GLN A CA 1
ATOM 826 C C . GLN A 1 97 ? 10.608 -4.447 -16.647 1.00 86.94 97 GLN A C 1
ATOM 828 O O . GLN A 1 97 ? 9.572 -4.774 -16.086 1.00 86.94 97 GLN A O 1
ATOM 833 N N . TYR A 1 98 ? 11.805 -4.612 -16.077 1.00 86.31 98 TYR A N 1
ATOM 834 C CA . TYR A 1 98 ? 11.960 -5.220 -14.754 1.00 86.31 98 TYR A CA 1
ATOM 835 C C . TYR A 1 98 ? 11.308 -4.380 -13.651 1.00 86.31 98 TYR A C 1
ATOM 837 O O . TYR A 1 98 ? 10.736 -4.925 -12.721 1.00 86.31 98 TYR A O 1
ATOM 845 N N . PHE A 1 99 ? 11.304 -3.056 -13.766 1.00 88.06 99 PHE A N 1
ATOM 846 C CA . PHE A 1 99 ? 10.748 -2.172 -12.735 1.00 88.06 99 PHE A CA 1
ATOM 847 C C . PHE A 1 99 ? 9.236 -1.940 -12.862 1.00 88.06 99 PHE A C 1
ATOM 849 O O . PHE A 1 99 ? 8.627 -1.287 -12.014 1.00 88.06 99 PHE A O 1
ATOM 856 N N . ARG A 1 100 ? 8.616 -2.463 -13.919 1.00 90.19 100 ARG A N 1
ATOM 857 C CA . ARG A 1 100 ? 7.194 -2.297 -14.229 1.00 90.19 100 ARG A CA 1
ATOM 858 C C . ARG A 1 100 ? 6.316 -3.252 -13.423 1.00 90.19 100 ARG A C 1
ATOM 860 O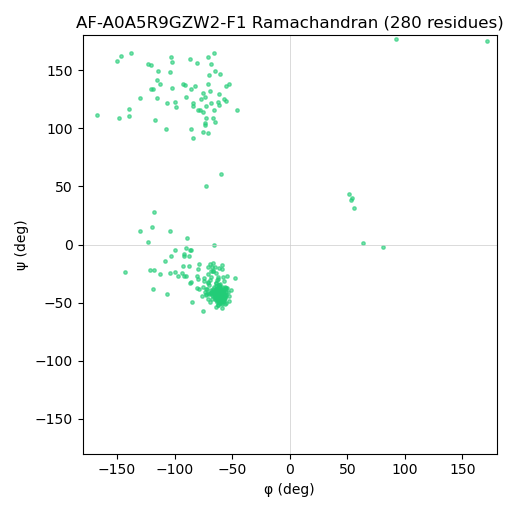 O . ARG A 1 100 ? 6.770 -4.317 -13.036 1.00 90.19 100 ARG A O 1
ATOM 867 N N . PHE A 1 101 ? 5.041 -2.929 -13.214 1.00 89.81 101 PHE A N 1
ATOM 868 C CA . PHE A 1 101 ? 4.105 -3.880 -12.606 1.00 89.81 101 PHE A CA 1
ATOM 869 C C . PHE A 1 101 ? 4.078 -5.210 -13.394 1.00 89.81 101 PHE A C 1
ATOM 871 O O . PHE A 1 101 ? 3.782 -5.174 -14.592 1.00 89.81 101 PHE A O 1
ATOM 878 N N . PRO A 1 102 ? 4.350 -6.370 -12.758 1.00 87.75 102 PRO A N 1
ATOM 879 C CA . PRO A 1 102 ? 4.517 -7.650 -13.456 1.00 87.75 102 PRO A CA 1
ATOM 880 C C . PRO A 1 102 ? 3.326 -8.061 -14.324 1.00 87.75 102 PRO A C 1
ATOM 882 O O . PRO A 1 102 ? 3.517 -8.543 -15.437 1.00 87.75 102 PRO A O 1
ATOM 885 N N . ALA A 1 103 ? 2.101 -7.789 -13.862 1.00 84.81 103 ALA A N 1
ATOM 886 C CA . ALA A 1 103 ? 0.875 -8.073 -14.610 1.00 84.81 103 ALA A CA 1
ATOM 887 C C . ALA A 1 103 ? 0.907 -7.457 -16.024 1.00 84.81 103 ALA A C 1
ATOM 889 O O . ALA A 1 103 ? 0.598 -8.116 -17.010 1.00 84.81 103 ALA A O 1
ATOM 890 N N . LEU A 1 104 ? 1.424 -6.230 -16.151 1.00 87.31 104 LEU A N 1
ATOM 891 C CA . LEU A 1 104 ? 1.490 -5.526 -17.431 1.00 87.31 104 LEU A CA 1
ATOM 892 C C . LEU A 1 104 ? 2.523 -6.126 -18.407 1.00 87.31 104 LEU A C 1
ATOM 894 O O . LEU A 1 104 ? 2.468 -5.842 -19.609 1.00 87.31 104 LEU A O 1
ATOM 898 N N . ASN A 1 105 ? 3.480 -6.911 -17.899 1.00 86.44 105 ASN A N 1
ATOM 899 C CA . ASN A 1 105 ? 4.507 -7.605 -18.679 1.00 86.44 105 ASN A CA 1
ATOM 900 C C . ASN A 1 105 ? 4.114 -9.037 -19.057 1.00 86.44 105 ASN A C 1
ATOM 902 O O . ASN A 1 105 ? 4.633 -9.556 -20.049 1.00 86.44 105 ASN A O 1
ATOM 906 N N . ASP A 1 106 ? 3.226 -9.675 -18.293 1.00 83.81 106 ASP A N 1
ATOM 907 C CA . ASP A 1 106 ? 2.846 -11.065 -18.519 1.00 83.81 106 ASP A CA 1
ATOM 908 C C . ASP A 1 106 ? 1.942 -11.192 -19.749 1.00 83.81 106 ASP A C 1
ATOM 910 O O . ASP A 1 106 ? 0.751 -10.907 -19.707 1.00 83.81 106 ASP A O 1
ATOM 914 N N . ARG A 1 107 ? 2.500 -11.692 -20.857 1.00 79.25 107 ARG A N 1
ATOM 915 C CA . ARG A 1 107 ? 1.759 -11.939 -22.107 1.00 79.25 107 ARG A CA 1
ATOM 916 C C . ARG A 1 107 ? 0.590 -12.915 -21.948 1.00 79.25 107 ARG A C 1
ATOM 918 O O . ARG A 1 107 ? -0.254 -12.984 -22.840 1.00 79.25 107 ARG A O 1
ATOM 925 N N . ARG A 1 108 ? 0.564 -13.704 -20.871 1.00 78.69 108 ARG A N 1
ATOM 926 C CA . ARG A 1 108 ? -0.523 -14.640 -20.561 1.00 78.69 108 ARG A CA 1
ATOM 927 C C . ARG A 1 108 ? -1.723 -13.924 -19.936 1.00 78.69 108 ARG A C 1
ATOM 929 O O . ARG A 1 108 ? -2.827 -14.460 -20.001 1.00 78.69 108 ARG A O 1
ATOM 936 N N . ASP A 1 109 ? -1.534 -12.734 -19.361 1.00 76.00 109 ASP A N 1
ATOM 937 C CA . ASP A 1 109 ? -2.618 -11.929 -18.803 1.00 76.00 109 ASP A CA 1
ATOM 938 C C . ASP A 1 109 ? -3.271 -11.060 -19.888 1.00 76.00 109 ASP A C 1
ATOM 940 O O . ASP A 1 109 ? -2.800 -9.983 -20.251 1.00 76.00 109 ASP A O 1
ATOM 944 N N . ILE A 1 110 ? -4.411 -11.532 -20.390 1.00 71.25 110 ILE A N 1
ATOM 945 C CA . ILE A 1 110 ? -5.181 -10.876 -21.456 1.00 71.25 110 ILE A CA 1
ATOM 946 C C . ILE A 1 110 ? -5.782 -9.536 -20.991 1.00 71.25 110 ILE A C 1
ATOM 948 O O . ILE A 1 110 ? -6.097 -8.685 -21.822 1.00 71.25 110 ILE A O 1
ATOM 952 N N . PHE A 1 111 ? -5.961 -9.330 -19.683 1.00 71.19 111 PHE A N 1
ATOM 953 C CA . PHE A 1 111 ? -6.639 -8.146 -19.154 1.00 71.19 111 PHE A CA 1
ATOM 954 C C . PHE A 1 111 ? -5.700 -6.964 -18.950 1.00 71.19 111 PHE A C 1
ATOM 956 O O . PHE A 1 111 ? -6.129 -5.818 -19.082 1.00 71.19 111 PHE A O 1
ATOM 963 N N . SER A 1 112 ? -4.446 -7.235 -18.594 1.00 78.25 112 SER A N 1
ATOM 964 C CA . SER A 1 112 ? -3.517 -6.197 -18.150 1.00 78.25 112 SER A CA 1
ATOM 965 C C . SER A 1 112 ? -2.292 -6.037 -19.054 1.00 78.25 112 SER A C 1
ATOM 967 O O . SER A 1 112 ? -1.709 -4.948 -19.085 1.00 78.25 112 SER A O 1
ATOM 969 N N . TYR A 1 113 ? -1.929 -7.056 -19.846 1.00 82.62 113 TYR A N 1
ATOM 970 C CA . TYR A 1 113 ? -0.780 -6.970 -20.743 1.00 82.62 113 TYR A CA 1
ATOM 971 C C . TYR A 1 113 ? -0.909 -5.799 -21.719 1.00 82.62 113 TYR A C 1
ATOM 973 O O . TYR A 1 113 ? -1.862 -5.693 -22.496 1.00 82.62 113 TYR A O 1
ATOM 981 N N . ARG A 1 114 ? 0.109 -4.937 -21.734 1.00 86.06 114 ARG A N 1
ATOM 982 C CA . ARG A 1 114 ? 0.237 -3.869 -22.732 1.00 86.06 114 ARG A CA 1
ATOM 983 C C . ARG A 1 114 ? 1.695 -3.541 -22.995 1.00 86.06 114 ARG A C 1
ATOM 985 O O . ARG A 1 114 ? 2.547 -3.742 -22.130 1.00 86.06 114 ARG A O 1
ATOM 992 N N . ASN A 1 115 ? 1.983 -2.957 -24.154 1.00 85.31 115 ASN A N 1
ATOM 993 C CA . ASN A 1 115 ? 3.299 -2.372 -24.402 1.00 85.31 115 ASN A CA 1
ATOM 994 C C . ASN A 1 115 ? 3.541 -1.175 -23.470 1.00 85.31 115 ASN A C 1
ATOM 996 O O . ASN A 1 115 ? 2.606 -0.475 -23.073 1.00 85.31 115 ASN A O 1
ATOM 1000 N N . MET A 1 116 ? 4.806 -0.964 -23.120 1.00 87.94 116 MET A N 1
ATOM 1001 C CA . MET A 1 116 ? 5.222 0.153 -22.279 1.00 87.94 116 MET A CA 1
ATOM 1002 C C . MET A 1 116 ? 5.071 1.469 -23.050 1.00 87.94 116 MET A C 1
ATOM 1004 O O . MET A 1 116 ? 5.499 1.556 -24.204 1.00 87.94 116 MET A O 1
ATOM 1008 N N . SER A 1 117 ? 4.450 2.475 -22.430 1.00 88.50 117 SER A N 1
ATOM 1009 C CA . SER A 1 117 ? 4.316 3.804 -23.041 1.00 88.50 117 SER A CA 1
ATOM 1010 C C . SER A 1 117 ? 5.544 4.683 -22.747 1.00 88.50 117 SER A C 1
ATOM 1012 O O . SER A 1 117 ? 6.270 4.417 -21.784 1.00 88.50 117 SER A O 1
ATOM 1014 N N . PRO A 1 118 ? 5.800 5.743 -23.536 1.00 87.94 118 PRO A N 1
ATOM 1015 C CA . PRO A 1 118 ? 6.879 6.691 -23.252 1.00 87.94 118 PRO A CA 1
ATOM 1016 C C . PRO A 1 118 ? 6.758 7.355 -21.874 1.00 87.94 118 PRO A C 1
ATOM 1018 O O . PRO A 1 118 ? 7.756 7.523 -21.180 1.00 87.94 118 PRO A O 1
ATOM 1021 N N . GLU A 1 119 ? 5.541 7.701 -21.452 1.00 87.00 119 GLU A N 1
ATOM 1022 C CA . GLU A 1 119 ? 5.275 8.325 -20.151 1.00 87.00 119 GLU A CA 1
ATOM 1023 C C . GLU A 1 119 ? 5.626 7.378 -19.001 1.00 87.00 119 GLU A C 1
ATOM 1025 O O . GLU A 1 119 ? 6.218 7.794 -18.008 1.00 87.00 119 GLU A O 1
ATOM 1030 N N . GLU A 1 120 ? 5.308 6.094 -19.165 1.00 87.38 120 GLU A N 1
ATOM 1031 C CA . GLU A 1 120 ? 5.639 5.047 -18.204 1.00 87.38 120 GLU A CA 1
ATOM 1032 C C . GLU A 1 120 ? 7.157 4.861 -18.070 1.00 87.38 120 GLU A C 1
ATOM 1034 O O . GLU A 1 120 ? 7.659 4.759 -16.952 1.00 87.38 120 GLU A O 1
ATOM 1039 N N . ILE A 1 121 ? 7.902 4.887 -19.183 1.00 88.38 121 ILE A N 1
ATOM 1040 C CA . ILE A 1 121 ? 9.376 4.840 -19.166 1.00 88.38 121 ILE A CA 1
ATOM 1041 C C . ILE A 1 121 ? 9.930 6.013 -18.360 1.00 88.38 121 ILE A C 1
ATOM 1043 O O . ILE A 1 121 ? 10.717 5.805 -17.438 1.00 88.38 121 ILE A O 1
ATOM 1047 N N . VAL A 1 122 ? 9.483 7.232 -18.673 1.00 89.69 122 VAL A N 1
ATOM 1048 C CA . VAL A 1 122 ? 9.928 8.454 -17.986 1.00 89.69 122 VAL A CA 1
ATOM 1049 C C . VAL A 1 122 ? 9.626 8.379 -16.489 1.00 89.69 122 VAL A C 1
ATOM 1051 O O . VAL A 1 122 ? 10.448 8.789 -15.668 1.00 89.69 122 VAL A O 1
ATOM 1054 N N . GLN A 1 123 ? 8.469 7.835 -16.115 1.00 87.44 123 GLN A N 1
ATOM 1055 C CA . GLN A 1 123 ? 8.078 7.694 -14.717 1.00 87.44 123 GLN A CA 1
ATOM 1056 C C . GLN A 1 123 ? 8.956 6.684 -13.964 1.00 87.44 123 GLN A C 1
ATOM 1058 O O . GLN A 1 123 ? 9.406 6.964 -12.850 1.00 87.44 123 GLN A O 1
ATOM 1063 N N . ILE A 1 124 ? 9.243 5.536 -14.580 1.00 88.56 124 ILE A N 1
ATOM 1064 C CA . ILE A 1 124 ? 10.159 4.533 -14.028 1.00 88.56 124 ILE A CA 1
ATOM 1065 C C . ILE A 1 124 ? 11.557 5.139 -13.858 1.00 88.56 124 ILE A C 1
ATOM 1067 O O . ILE A 1 124 ? 12.152 5.031 -12.788 1.00 88.56 124 ILE A O 1
ATOM 1071 N N . GLU A 1 125 ? 12.069 5.827 -14.879 1.00 87.94 125 GLU A N 1
ATOM 1072 C CA . GLU A 1 125 ? 13.386 6.468 -14.834 1.00 87.94 125 GLU A CA 1
ATOM 1073 C C . GLU A 1 125 ? 13.478 7.526 -13.740 1.00 87.94 125 GLU A C 1
ATOM 1075 O O . GLU A 1 125 ? 14.462 7.570 -13.005 1.00 87.94 125 GLU A O 1
ATOM 1080 N N . LYS A 1 126 ? 12.437 8.343 -13.576 1.00 88.88 126 LYS A N 1
ATOM 1081 C CA . LYS A 1 126 ? 12.358 9.331 -12.497 1.00 88.88 126 LYS A CA 1
ATOM 1082 C C . LYS A 1 126 ? 12.459 8.669 -11.121 1.00 88.88 126 LYS A C 1
ATOM 1084 O O . LYS A 1 126 ? 13.181 9.179 -10.265 1.00 88.88 126 LYS A O 1
ATOM 1089 N N . ASN A 1 127 ? 11.765 7.552 -10.906 1.00 86.31 127 ASN A N 1
ATOM 1090 C CA . ASN A 1 127 ? 11.814 6.817 -9.640 1.00 86.31 127 ASN A CA 1
ATOM 1091 C C . ASN A 1 127 ? 13.204 6.207 -9.391 1.00 86.31 127 ASN A C 1
ATOM 1093 O O . ASN A 1 127 ? 13.738 6.341 -8.290 1.00 86.31 127 ASN A O 1
ATOM 1097 N N . ILE A 1 128 ? 13.835 5.638 -10.423 1.00 85.38 128 ILE A N 1
ATOM 1098 C CA . ILE A 1 128 ? 15.198 5.091 -10.338 1.00 85.38 128 ILE A CA 1
ATOM 1099 C C . ILE A 1 128 ? 16.213 6.193 -10.020 1.00 85.38 128 ILE A C 1
ATOM 1101 O O . ILE A 1 128 ? 16.999 6.055 -9.087 1.00 85.38 128 ILE A O 1
ATOM 1105 N N . LEU A 1 129 ? 16.180 7.316 -10.744 1.00 85.94 129 LEU A N 1
ATOM 1106 C CA . LEU A 1 129 ? 17.108 8.435 -10.543 1.00 85.94 129 LEU A CA 1
ATOM 1107 C C . LEU A 1 129 ? 16.998 9.033 -9.136 1.00 85.94 129 LEU A C 1
ATOM 1109 O O . LEU A 1 129 ? 18.010 9.408 -8.535 1.00 85.94 129 LEU A O 1
ATOM 1113 N N . LYS A 1 130 ? 15.780 9.106 -8.588 1.00 84.69 130 LYS A N 1
ATOM 1114 C CA . LYS A 1 130 ? 15.565 9.515 -7.195 1.00 84.69 130 LYS A CA 1
ATOM 1115 C C . LYS A 1 130 ? 16.248 8.553 -6.221 1.00 84.69 130 LYS A C 1
ATOM 1117 O O . LYS A 1 130 ? 17.034 9.011 -5.390 1.00 84.69 130 LYS A O 1
ATOM 1122 N N . ALA A 1 131 ? 16.028 7.246 -6.376 1.00 82.44 131 ALA A N 1
ATOM 1123 C CA . ALA A 1 131 ? 16.658 6.225 -5.538 1.00 82.44 131 ALA A CA 1
ATOM 1124 C C . ALA A 1 131 ? 18.198 6.265 -5.639 1.00 82.44 131 ALA A C 1
ATOM 1126 O O . ALA A 1 131 ? 18.886 6.282 -4.617 1.00 82.44 131 ALA A O 1
ATOM 1127 N N . GLN A 1 132 ? 18.746 6.387 -6.855 1.00 82.50 132 GLN A N 1
ATOM 1128 C CA . GLN A 1 132 ? 20.186 6.541 -7.116 1.00 82.50 132 GLN A CA 1
ATOM 1129 C C . GLN A 1 132 ? 20.788 7.724 -6.354 1.00 82.50 132 GLN A C 1
ATOM 1131 O O . GLN A 1 132 ? 21.796 7.584 -5.657 1.00 82.50 132 GLN A O 1
ATOM 1136 N N . THR A 1 133 ? 20.144 8.889 -6.464 1.00 84.12 133 THR A N 1
ATOM 1137 C CA . THR A 1 133 ? 20.599 10.131 -5.826 1.00 84.12 133 THR A CA 1
ATOM 1138 C C . THR A 1 133 ? 20.595 9.995 -4.305 1.00 84.12 133 THR A C 1
ATOM 1140 O O . THR A 1 133 ? 21.565 10.363 -3.646 1.00 84.12 133 THR A O 1
ATOM 1143 N N . LYS A 1 134 ? 19.524 9.425 -3.744 1.00 81.00 134 LYS A N 1
ATOM 1144 C CA . LYS A 1 134 ? 19.349 9.233 -2.300 1.00 81.00 134 LYS A CA 1
ATOM 1145 C C . LYS A 1 134 ? 20.366 8.261 -1.705 1.00 81.00 134 LYS A C 1
ATOM 1147 O O . LYS A 1 134 ? 20.866 8.494 -0.609 1.00 81.00 134 LYS A O 1
ATOM 1152 N N . MET A 1 135 ? 20.683 7.185 -2.425 1.00 75.88 135 MET A N 1
ATOM 1153 C CA . MET A 1 135 ? 21.621 6.155 -1.969 1.00 75.88 135 MET A CA 1
ATOM 1154 C C . MET A 1 135 ? 23.082 6.451 -2.316 1.00 75.88 135 MET A C 1
ATOM 1156 O O . MET A 1 135 ? 23.969 5.756 -1.827 1.00 75.88 135 MET A O 1
ATOM 1160 N N . ASN A 1 136 ? 23.347 7.467 -3.144 1.00 79.06 136 ASN A N 1
ATOM 1161 C CA . ASN A 1 136 ? 24.661 7.723 -3.738 1.00 79.06 136 ASN A CA 1
ATOM 1162 C C . ASN A 1 136 ? 25.213 6.491 -4.488 1.00 79.06 136 ASN A C 1
ATOM 1164 O O . ASN A 1 136 ? 26.395 6.154 -4.405 1.00 79.06 136 ASN A O 1
ATOM 1168 N N . ILE A 1 137 ? 24.326 5.796 -5.206 1.00 78.75 137 ILE A N 1
ATOM 1169 C CA . ILE A 1 137 ? 24.618 4.584 -5.976 1.00 78.75 137 ILE A CA 1
ATOM 1170 C C . ILE A 1 137 ? 24.318 4.868 -7.445 1.00 78.75 137 ILE A C 1
ATOM 1172 O O . ILE A 1 137 ? 23.266 5.402 -7.777 1.00 78.75 137 ILE A O 1
ATOM 1176 N N . ARG A 1 138 ? 25.239 4.485 -8.335 1.00 72.12 138 ARG A N 1
ATOM 1177 C CA . ARG A 1 138 ? 25.092 4.694 -9.784 1.00 72.12 138 ARG A CA 1
ATOM 1178 C C . ARG A 1 138 ? 24.445 3.517 -10.523 1.00 72.12 138 ARG A C 1
ATOM 1180 O O . ARG A 1 138 ? 23.861 3.733 -11.575 1.00 72.12 138 ARG A O 1
ATOM 1187 N N . ASN A 1 139 ? 24.575 2.298 -10.001 1.00 77.81 139 ASN A N 1
ATOM 1188 C CA . ASN A 1 139 ? 24.197 1.077 -10.716 1.00 77.81 139 ASN A CA 1
ATOM 1189 C C . ASN A 1 139 ? 22.853 0.542 -10.212 1.00 77.81 139 ASN A C 1
ATOM 1191 O O . ASN A 1 139 ? 22.671 0.400 -9.000 1.00 77.81 139 ASN A O 1
ATOM 1195 N N . ASP A 1 140 ? 21.969 0.170 -11.136 1.00 73.31 140 ASP A N 1
ATOM 1196 C CA . ASP A 1 140 ? 20.616 -0.315 -10.837 1.00 73.31 140 ASP A CA 1
ATOM 1197 C C . ASP A 1 140 ? 20.629 -1.612 -10.010 1.00 73.31 140 ASP A C 1
ATOM 1199 O O . ASP A 1 140 ? 19.849 -1.762 -9.070 1.00 73.31 140 ASP A O 1
ATOM 1203 N N . GLU A 1 141 ? 21.583 -2.509 -10.279 1.00 72.88 141 GLU A N 1
ATOM 1204 C CA . GLU A 1 141 ? 21.787 -3.738 -9.499 1.00 72.88 141 GLU A CA 1
ATOM 1205 C C . GLU A 1 141 ? 22.010 -3.445 -8.007 1.00 72.88 141 GLU A C 1
ATOM 1207 O O . GLU A 1 141 ? 21.426 -4.092 -7.138 1.00 72.88 141 GLU A O 1
ATOM 1212 N N . ASN A 1 142 ? 22.839 -2.449 -7.691 1.00 73.50 142 ASN A N 1
ATOM 1213 C CA . ASN A 1 142 ? 23.175 -2.116 -6.309 1.00 73.50 142 ASN A CA 1
ATOM 1214 C C . ASN A 1 142 ? 21.981 -1.495 -5.573 1.00 73.50 142 ASN A C 1
ATOM 1216 O O . ASN A 1 142 ? 21.794 -1.775 -4.392 1.00 73.50 142 ASN A O 1
ATOM 1220 N N . ILE A 1 143 ? 21.153 -0.710 -6.271 1.00 77.19 143 ILE A N 1
ATOM 1221 C CA . ILE A 1 143 ? 19.888 -0.183 -5.737 1.00 77.19 143 ILE A CA 1
ATOM 1222 C C . ILE A 1 143 ? 18.959 -1.339 -5.381 1.00 77.19 143 ILE A C 1
ATOM 1224 O O . ILE A 1 143 ? 18.424 -1.396 -4.277 1.00 77.19 143 ILE A O 1
ATOM 1228 N N . ILE A 1 144 ? 18.794 -2.286 -6.307 1.00 73.88 144 ILE A N 1
ATOM 1229 C CA . ILE A 1 144 ? 17.917 -3.438 -6.112 1.00 73.88 144 ILE A CA 1
ATOM 1230 C C . ILE A 1 144 ? 18.426 -4.320 -4.978 1.00 73.88 144 ILE A C 1
ATOM 1232 O O . ILE A 1 144 ? 17.636 -4.690 -4.120 1.00 73.88 144 ILE A O 1
ATOM 1236 N N . ARG A 1 145 ? 19.726 -4.625 -4.912 1.00 71.88 145 ARG A N 1
ATOM 1237 C CA . ARG A 1 145 ? 20.303 -5.410 -3.807 1.00 71.88 145 ARG A CA 1
ATOM 1238 C C . ARG A 1 145 ? 20.065 -4.741 -2.455 1.00 71.88 145 ARG A C 1
ATOM 1240 O O . ARG A 1 145 ? 19.663 -5.412 -1.508 1.00 71.88 145 ARG A O 1
ATOM 1247 N N . GLU A 1 146 ? 20.266 -3.429 -2.380 1.00 73.62 146 GLU A N 1
ATOM 1248 C CA . GLU A 1 146 ? 20.065 -2.631 -1.168 1.00 73.62 146 GLU A CA 1
ATOM 1249 C C . GLU A 1 146 ? 18.584 -2.471 -0.788 1.00 73.62 146 GLU A C 1
ATOM 1251 O O . GLU A 1 146 ? 18.257 -2.260 0.378 1.00 73.62 146 GLU A O 1
ATOM 1256 N N . HIS A 1 147 ? 17.661 -2.563 -1.744 1.00 73.06 147 HIS A N 1
ATOM 1257 C CA . HIS A 1 147 ? 16.235 -2.588 -1.440 1.00 73.06 147 HIS A CA 1
ATOM 1258 C C . HIS A 1 147 ? 15.684 -3.994 -1.214 1.00 73.06 147 HIS A C 1
ATOM 1260 O O . HIS A 1 147 ? 14.734 -4.137 -0.453 1.00 73.06 147 HIS A O 1
ATOM 1266 N N . PHE A 1 148 ? 16.271 -5.041 -1.790 1.00 71.38 148 PHE A N 1
ATOM 1267 C CA . PHE A 1 148 ? 15.914 -6.433 -1.507 1.00 71.38 148 PHE A CA 1
ATOM 1268 C C . PHE A 1 148 ? 16.176 -6.786 -0.051 1.00 71.38 148 PHE A C 1
ATOM 1270 O O . PHE A 1 148 ? 15.359 -7.462 0.566 1.00 71.38 148 PHE A O 1
ATOM 1277 N N . THR A 1 149 ? 17.242 -6.251 0.543 1.00 65.56 149 THR A N 1
ATOM 1278 C CA . THR A 1 149 ? 17.462 -6.348 1.994 1.00 65.56 149 THR A CA 1
ATOM 1279 C C . THR A 1 149 ? 16.401 -5.598 2.807 1.00 65.56 149 THR A C 1
ATOM 1281 O O . THR A 1 149 ? 16.214 -5.897 3.981 1.00 65.56 149 THR A O 1
ATOM 1284 N N . LYS A 1 150 ? 15.675 -4.657 2.187 1.00 62.53 150 LYS A N 1
ATOM 1285 C CA . LYS A 1 150 ? 14.566 -3.888 2.773 1.00 62.53 150 LYS A CA 1
ATOM 1286 C C . LYS A 1 150 ? 13.186 -4.428 2.391 1.00 62.53 150 LYS A C 1
ATOM 1288 O O . LYS A 1 150 ? 12.202 -3.914 2.926 1.00 62.53 150 LYS A O 1
ATOM 1293 N N . LEU A 1 151 ? 13.078 -5.443 1.520 1.00 64.75 151 LEU A N 1
ATOM 1294 C CA . LEU A 1 151 ? 11.824 -6.120 1.145 1.00 64.75 151 LEU A CA 1
ATOM 1295 C C . LEU A 1 151 ? 11.314 -7.020 2.280 1.00 64.75 151 LEU A C 1
ATOM 1297 O O . LEU A 1 151 ? 10.982 -8.190 2.104 1.00 64.75 151 LEU A O 1
ATOM 1301 N N . GLU A 1 152 ? 11.225 -6.463 3.476 1.00 61.75 152 GLU A N 1
ATOM 1302 C CA . GLU A 1 152 ? 10.517 -7.074 4.578 1.00 61.75 152 GLU A CA 1
ATOM 1303 C C . GLU A 1 152 ? 9.085 -6.540 4.568 1.00 61.75 152 GLU A C 1
ATOM 1305 O O . GLU A 1 152 ? 8.851 -5.341 4.410 1.00 61.75 152 GLU A O 1
ATOM 1310 N N . PHE A 1 153 ? 8.104 -7.416 4.799 1.00 60.53 153 PHE A N 1
ATOM 1311 C CA . PHE A 1 153 ? 6.708 -7.025 5.048 1.00 60.53 153 PHE A CA 1
ATOM 1312 C C . PHE A 1 153 ? 6.593 -5.893 6.091 1.00 60.53 153 PHE A C 1
ATOM 1314 O O . PHE A 1 153 ? 5.682 -5.067 6.042 1.00 60.53 153 PHE A O 1
ATOM 1321 N N . LEU A 1 154 ? 7.557 -5.833 7.016 1.00 65.44 154 LEU A N 1
ATOM 1322 C CA . LEU A 1 154 ? 7.687 -4.789 8.024 1.00 65.44 154 LEU A CA 1
ATOM 1323 C C . LEU A 1 154 ? 7.892 -3.392 7.421 1.00 65.44 154 LEU A C 1
ATOM 1325 O O . LEU A 1 154 ? 7.350 -2.439 7.968 1.00 65.44 154 LEU A O 1
ATOM 1329 N N . THR A 1 155 ? 8.595 -3.259 6.296 1.00 72.50 155 THR A N 1
ATOM 1330 C CA . THR A 1 155 ? 8.977 -1.960 5.726 1.00 72.50 155 THR A CA 1
ATOM 1331 C C . THR A 1 155 ? 7.773 -1.193 5.188 1.00 72.50 155 THR A C 1
ATOM 1333 O O . THR A 1 155 ? 7.555 -0.056 5.595 1.00 72.50 155 THR A O 1
ATOM 1336 N N . ILE A 1 156 ? 6.920 -1.821 4.365 1.00 76.25 156 ILE A N 1
ATOM 1337 C CA . ILE A 1 156 ? 5.686 -1.178 3.860 1.00 76.25 156 ILE A CA 1
ATOM 1338 C C . ILE A 1 156 ? 4.774 -0.795 5.022 1.00 76.25 156 ILE A C 1
ATOM 1340 O O . ILE A 1 156 ? 4.210 0.299 5.058 1.00 76.25 156 ILE A O 1
ATOM 1344 N N . PHE A 1 157 ? 4.635 -1.706 5.986 1.00 77.56 157 PHE A N 1
ATOM 1345 C CA . PHE A 1 157 ? 3.788 -1.485 7.146 1.00 77.56 157 PHE A CA 1
ATOM 1346 C C . PHE A 1 157 ? 4.291 -0.302 7.982 1.00 77.56 157 PHE A C 1
ATOM 1348 O O . PHE A 1 157 ? 3.501 0.557 8.361 1.00 77.56 157 PHE A O 1
ATOM 1355 N N . SER A 1 158 ? 5.600 -0.218 8.225 1.00 79.00 158 SER A N 1
ATOM 1356 C CA . SER A 1 158 ? 6.221 0.876 8.972 1.00 79.00 158 SER A CA 1
ATOM 1357 C C . SER A 1 158 ? 6.163 2.215 8.236 1.00 79.00 158 SER A C 1
ATOM 1359 O O . SER A 1 158 ? 5.840 3.212 8.878 1.00 79.00 158 SER A O 1
ATOM 1361 N N . SER A 1 159 ? 6.382 2.255 6.917 1.00 82.25 159 SER A N 1
ATOM 1362 C CA . SER A 1 159 ? 6.184 3.479 6.122 1.00 82.25 159 SER A CA 1
ATOM 1363 C C . SER A 1 159 ? 4.733 3.957 6.185 1.00 82.25 159 SER A C 1
ATOM 1365 O O . SER A 1 159 ? 4.471 5.151 6.328 1.00 82.25 159 SER A O 1
ATOM 1367 N N . PHE A 1 160 ? 3.768 3.034 6.160 1.00 84.75 160 PHE A N 1
ATOM 1368 C CA . PHE A 1 160 ? 2.359 3.388 6.301 1.00 84.75 160 PHE A CA 1
ATOM 1369 C C . PHE A 1 160 ? 2.006 3.873 7.717 1.00 84.75 160 PHE A C 1
ATOM 1371 O O . PHE A 1 160 ? 1.298 4.866 7.862 1.00 84.75 160 PHE A O 1
ATOM 1378 N N . GLU A 1 161 ? 2.527 3.240 8.774 1.00 85.06 161 GLU A N 1
ATOM 1379 C CA . GLU A 1 161 ? 2.377 3.737 10.150 1.00 85.06 161 GLU A CA 1
ATOM 1380 C C . GLU A 1 161 ? 2.970 5.144 10.310 1.00 85.06 161 GLU A C 1
ATOM 1382 O O . GLU A 1 161 ? 2.320 6.015 10.886 1.00 85.06 161 GLU A O 1
ATOM 1387 N N . ALA A 1 162 ? 4.160 5.393 9.758 1.00 85.56 162 ALA A N 1
ATOM 1388 C CA . ALA A 1 162 ? 4.793 6.710 9.778 1.00 85.56 162 ALA A CA 1
ATOM 1389 C C . ALA A 1 162 ? 3.967 7.753 9.008 1.00 85.56 162 ALA A C 1
ATOM 1391 O O . ALA A 1 162 ? 3.802 8.883 9.468 1.00 85.56 162 ALA A O 1
ATOM 1392 N N . TYR A 1 163 ? 3.384 7.374 7.869 1.00 87.88 163 TYR A N 1
ATOM 1393 C CA . TYR A 1 163 ? 2.469 8.238 7.127 1.00 87.88 163 TYR A CA 1
ATOM 1394 C C . TYR A 1 163 ? 1.234 8.611 7.957 1.00 87.88 163 TYR A C 1
ATOM 1396 O O . TYR A 1 163 ? 0.872 9.785 8.035 1.00 87.88 163 TYR A O 1
ATOM 1404 N N . LEU A 1 164 ? 0.629 7.637 8.640 1.00 87.56 164 LEU A N 1
ATOM 1405 C CA . LEU A 1 164 ? -0.495 7.864 9.548 1.00 87.56 164 LEU A CA 1
ATOM 1406 C C . LEU A 1 164 ? -0.116 8.777 10.729 1.00 87.56 164 LEU A C 1
ATOM 1408 O O . LEU A 1 164 ? -0.875 9.692 11.056 1.00 87.56 164 LEU A O 1
ATOM 1412 N N . GLU A 1 165 ? 1.055 8.569 11.342 1.00 86.44 165 GLU A N 1
ATOM 1413 C CA . GLU A 1 165 ? 1.595 9.456 12.386 1.00 86.44 165 GLU A CA 1
ATOM 1414 C C . GLU A 1 165 ? 1.717 10.898 11.865 1.00 86.44 165 GLU A C 1
ATOM 1416 O O . GLU A 1 165 ? 1.244 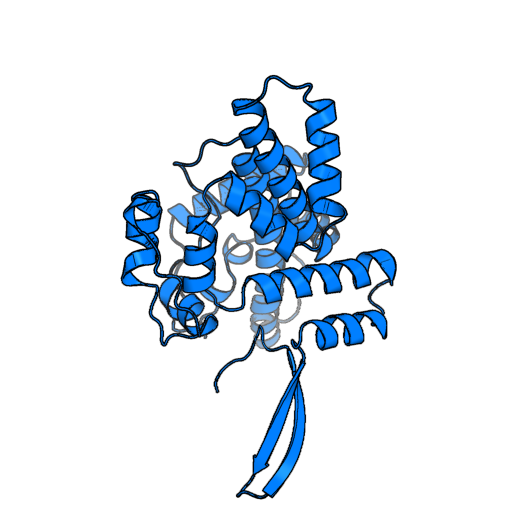11.835 12.511 1.00 86.44 165 GLU A O 1
ATOM 1421 N N . ASN A 1 166 ? 2.273 11.074 10.665 1.00 85.81 166 ASN A N 1
ATOM 1422 C CA . ASN A 1 166 ? 2.474 12.387 10.058 1.00 85.81 166 ASN A CA 1
ATOM 1423 C C . ASN A 1 166 ? 1.159 13.071 9.664 1.00 85.81 166 ASN A C 1
ATOM 1425 O O . ASN A 1 166 ? 1.022 14.269 9.897 1.00 85.81 166 ASN A O 1
ATOM 1429 N N . ILE A 1 167 ? 0.168 12.340 9.136 1.00 86.06 167 ILE A N 1
ATOM 1430 C CA . ILE A 1 167 ? -1.172 12.895 8.876 1.00 86.06 167 ILE A CA 1
ATOM 1431 C C . ILE A 1 167 ? -1.791 13.399 10.177 1.00 86.06 167 ILE A C 1
ATOM 1433 O O . ILE A 1 167 ? -2.325 14.508 10.214 1.00 86.06 167 ILE A O 1
ATOM 1437 N N . TYR A 1 168 ? -1.724 12.598 11.246 1.00 84.00 168 TYR A N 1
ATOM 1438 C CA . TYR A 1 168 ? -2.258 12.998 12.544 1.00 84.00 168 TYR A CA 1
ATOM 1439 C C . TYR A 1 168 ? -1.614 14.308 13.007 1.00 84.00 168 TYR A C 1
ATOM 1441 O O . TYR A 1 168 ? -2.322 15.250 13.355 1.00 84.00 168 TYR A O 1
ATOM 1449 N N . VAL A 1 169 ? -0.284 14.399 12.948 1.00 82.69 169 VAL A N 1
ATOM 1450 C CA . VAL A 1 169 ? 0.455 15.607 13.330 1.00 82.69 169 VAL A CA 1
ATOM 1451 C C . VAL A 1 169 ? 0.078 16.797 12.440 1.00 82.69 169 VAL A C 1
ATOM 1453 O O . VAL A 1 169 ? -0.275 17.848 12.967 1.00 82.69 169 VAL A O 1
ATOM 1456 N N . GLU A 1 170 ? 0.069 16.648 11.113 1.00 81.62 170 GLU A N 1
ATOM 1457 C CA . GLU A 1 170 ? -0.245 17.728 10.166 1.00 81.62 170 GLU A CA 1
ATOM 1458 C C . GLU A 1 170 ? -1.674 18.274 10.314 1.00 81.62 170 GLU A C 1
ATOM 1460 O O . GLU A 1 170 ? -1.879 19.487 10.227 1.00 81.62 170 GLU A O 1
ATOM 1465 N N . PHE A 1 171 ? -2.669 17.409 10.533 1.00 75.19 171 PHE A N 1
ATOM 1466 C CA . PHE A 1 171 ? -4.062 17.836 10.690 1.00 75.19 171 PHE A CA 1
ATOM 1467 C C . PHE A 1 171 ? -4.340 18.401 12.091 1.00 75.19 171 PHE A C 1
ATOM 1469 O O . PHE A 1 171 ? -5.018 19.422 12.194 1.00 75.19 171 PHE A O 1
ATOM 1476 N N . TYR A 1 172 ? -3.760 17.840 13.161 1.00 69.25 172 TYR A N 1
ATOM 1477 C CA . TYR A 1 172 ? -3.931 18.392 14.515 1.00 69.25 172 TYR A CA 1
ATOM 1478 C C . TYR A 1 172 ? -3.132 19.673 14.775 1.00 69.25 172 TYR A C 1
ATOM 1480 O O . TYR A 1 172 ? -3.600 20.527 15.533 1.00 69.25 172 TYR A O 1
ATOM 1488 N N . LEU A 1 173 ? -1.961 19.849 14.150 1.00 61.19 173 LEU A N 1
ATOM 1489 C CA . LEU A 1 173 ? -1.177 21.090 14.246 1.00 61.19 173 LEU A CA 1
ATOM 1490 C C . LEU A 1 173 ? -1.919 22.293 13.653 1.00 61.19 173 LEU A C 1
ATOM 1492 O O . LEU A 1 173 ? -1.737 23.413 14.128 1.00 61.19 173 LEU A O 1
ATOM 1496 N N . LYS A 1 174 ? -2.768 22.079 12.640 1.00 56.59 174 LYS A N 1
ATOM 1497 C CA . LYS A 1 174 ? -3.568 23.153 12.029 1.00 56.59 174 LYS A CA 1
ATOM 1498 C C . LYS A 1 174 ? -4.651 23.698 12.960 1.00 56.59 174 LYS A C 1
ATOM 1500 O O . LYS A 1 174 ? -5.008 24.864 12.834 1.00 56.59 174 LYS A O 1
ATOM 1505 N N . GLU A 1 175 ? -5.152 22.886 13.888 1.00 54.78 175 GLU A N 1
ATOM 1506 C CA . GLU A 1 175 ? -6.249 23.274 14.785 1.00 54.78 175 GLU A CA 1
ATOM 1507 C C . GLU A 1 175 ? -5.782 23.710 16.176 1.00 54.78 175 GLU A C 1
ATOM 1509 O O . GLU A 1 175 ? -6.481 24.450 16.864 1.00 54.78 175 GLU A O 1
ATOM 1514 N N . ASN A 1 176 ? -4.601 23.272 16.615 1.00 54.00 176 ASN A N 1
ATOM 1515 C CA . ASN A 1 176 ? -4.078 23.584 17.936 1.00 54.00 176 ASN A CA 1
ATOM 1516 C C . ASN A 1 176 ? -2.577 23.869 17.840 1.00 54.00 176 ASN A C 1
ATOM 1518 O O . ASN A 1 176 ? -1.795 22.945 17.638 1.00 54.00 176 ASN A O 1
ATOM 1522 N N . LEU A 1 177 ? -2.182 25.132 18.052 1.00 53.28 177 LEU A N 1
ATOM 1523 C CA . LEU A 1 177 ? -0.801 25.622 18.229 1.00 53.28 177 LEU A CA 1
ATOM 1524 C C . LEU A 1 177 ? -0.104 24.957 19.443 1.00 53.28 177 LEU A C 1
ATOM 1526 O O . LEU A 1 177 ? 0.249 25.614 20.423 1.00 53.28 177 LEU A O 1
ATOM 1530 N N . LYS A 1 178 ? 0.044 23.632 19.439 1.00 58.41 178 LYS A N 1
ATOM 1531 C CA . LYS A 1 178 ? 0.701 22.846 20.483 1.00 58.41 178 LYS A CA 1
ATOM 1532 C C . LYS A 1 178 ? 2.082 22.409 20.014 1.00 58.41 178 LYS A C 1
ATOM 1534 O O . LYS A 1 178 ? 2.309 22.169 18.836 1.00 58.41 178 LYS A O 1
ATOM 1539 N N . ASN A 1 179 ? 2.981 22.298 20.992 1.00 73.44 179 ASN A N 1
ATOM 1540 C CA . ASN A 1 179 ? 4.349 21.815 20.846 1.00 73.44 179 ASN A CA 1
ATOM 1541 C C . ASN A 1 179 ? 4.392 20.527 19.995 1.00 73.44 179 ASN A C 1
ATOM 1543 O O . ASN A 1 179 ? 3.845 19.499 20.402 1.00 73.44 179 ASN A O 1
ATOM 1547 N N . GLU A 1 180 ? 5.042 20.615 18.835 1.00 74.00 180 GLU A N 1
ATOM 1548 C CA . GLU A 1 180 ? 5.199 19.550 17.838 1.00 74.00 180 GLU A CA 1
ATOM 1549 C C . GLU A 1 180 ? 5.713 18.245 18.462 1.00 74.00 180 GLU A C 1
ATOM 1551 O O . GLU A 1 180 ? 5.184 17.169 18.191 1.00 74.00 180 GLU A O 1
ATOM 1556 N N . GLU A 1 181 ? 6.648 18.339 19.412 1.00 76.75 181 GLU A N 1
ATOM 1557 C CA . GLU A 1 181 ? 7.229 17.176 20.088 1.00 76.75 181 GLU A CA 1
ATOM 1558 C C . GLU A 1 181 ? 6.187 16.398 20.910 1.00 76.75 181 GLU A C 1
ATOM 1560 O O . GLU A 1 181 ? 6.216 15.167 20.996 1.00 76.75 181 GLU A O 1
ATOM 1565 N N . LYS A 1 182 ? 5.226 17.107 21.516 1.00 78.69 182 LYS A N 1
ATOM 1566 C CA . LYS A 1 182 ? 4.141 16.477 22.276 1.00 78.69 182 LYS A CA 1
ATOM 1567 C C . LYS A 1 182 ? 3.165 15.764 21.341 1.00 78.69 182 LYS A C 1
ATOM 1569 O O . LYS A 1 182 ? 2.756 14.645 21.644 1.00 78.69 182 LYS A O 1
ATOM 1574 N N . LEU A 1 183 ? 2.831 16.381 20.208 1.00 77.88 183 LEU A N 1
ATOM 1575 C CA . LEU A 1 183 ? 1.936 15.789 19.212 1.00 77.88 183 LEU A CA 1
ATOM 1576 C C . LEU A 1 183 ? 2.557 14.561 18.545 1.00 77.88 183 LEU A C 1
ATOM 1578 O O . LEU A 1 183 ? 1.861 13.567 18.374 1.00 77.88 183 LEU A O 1
ATOM 1582 N N . MET A 1 184 ? 3.861 14.575 18.261 1.00 79.88 184 MET A N 1
ATOM 1583 C CA . MET A 1 184 ? 4.573 13.393 17.764 1.00 79.88 184 MET A CA 1
ATOM 1584 C C . MET A 1 184 ? 4.514 12.223 18.754 1.00 79.88 184 MET A C 1
ATOM 1586 O O . MET A 1 184 ? 4.267 11.085 18.354 1.00 79.88 184 MET A O 1
ATOM 1590 N N . LYS A 1 185 ? 4.680 12.482 20.059 1.00 81.50 185 LYS A N 1
ATOM 1591 C CA . LYS A 1 185 ? 4.539 11.442 21.095 1.00 81.50 185 LYS A CA 1
ATOM 1592 C C . LYS A 1 185 ? 3.112 10.895 21.161 1.00 81.50 185 LYS A C 1
ATOM 1594 O O . LYS A 1 185 ? 2.930 9.682 21.241 1.00 81.50 185 LYS A O 1
ATOM 1599 N N . GLU A 1 186 ? 2.107 11.769 21.108 1.00 81.19 186 GLU A N 1
ATOM 1600 C CA . GLU A 1 186 ? 0.694 11.369 21.084 1.00 81.19 186 GLU A CA 1
ATOM 1601 C C . GLU A 1 186 ? 0.358 10.543 19.831 1.00 81.19 186 GLU A C 1
ATOM 1603 O O . GLU A 1 186 ? -0.279 9.497 19.953 1.00 81.19 186 GLU A O 1
ATOM 1608 N N . ALA A 1 187 ? 0.847 10.953 18.656 1.00 82.62 187 ALA A N 1
ATOM 1609 C CA . ALA A 1 187 ? 0.695 10.227 17.398 1.00 82.62 187 ALA A CA 1
ATOM 1610 C C . ALA A 1 187 ? 1.336 8.836 17.477 1.00 82.62 187 ALA A C 1
ATOM 1612 O O . ALA A 1 187 ? 0.686 7.838 17.179 1.00 82.62 187 ALA A O 1
ATOM 1613 N N . GLY A 1 188 ? 2.571 8.747 17.979 1.00 82.00 188 GLY A N 1
ATOM 1614 C CA . GLY A 1 188 ? 3.260 7.470 18.152 1.00 82.00 188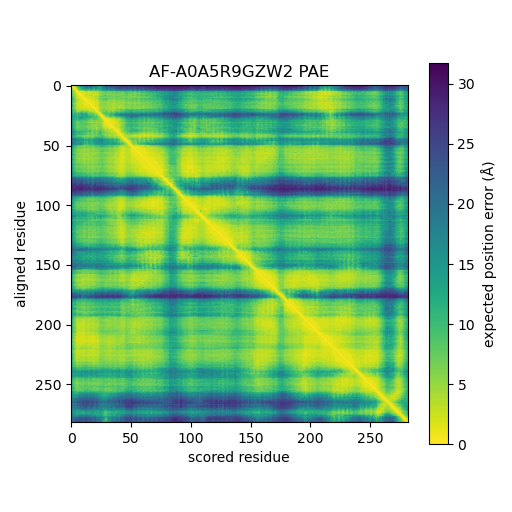 GLY A CA 1
ATOM 1615 C C . GLY A 1 188 ? 2.495 6.503 19.056 1.00 82.00 188 GLY A C 1
ATOM 1616 O O . GLY A 1 188 ? 2.331 5.333 18.715 1.00 82.00 188 GLY A O 1
ATOM 1617 N N . VAL A 1 189 ? 1.955 6.984 20.181 1.00 81.81 189 VAL A N 1
ATOM 1618 C CA . VAL A 1 189 ? 1.095 6.171 21.059 1.00 81.81 189 VAL A CA 1
ATOM 1619 C C . VAL A 1 189 ? -0.190 5.761 20.338 1.00 81.81 189 VAL A C 1
ATOM 1621 O O . VAL A 1 189 ? -0.600 4.602 20.415 1.00 81.81 189 VAL A O 1
ATOM 1624 N N . LEU A 1 190 ? -0.824 6.684 19.615 1.00 81.81 190 LEU A N 1
ATOM 1625 C CA . LEU A 1 190 ? -2.053 6.416 18.878 1.00 81.81 190 LEU A CA 1
ATOM 1626 C C . LEU A 1 190 ? -1.867 5.309 17.839 1.00 81.81 190 LEU A C 1
ATOM 1628 O O . LEU A 1 190 ? -2.729 4.437 17.749 1.00 81.81 190 LEU A O 1
ATOM 1632 N N . ILE A 1 191 ? -0.778 5.345 17.074 1.00 83.19 191 ILE A N 1
ATOM 1633 C CA . ILE A 1 191 ? -0.561 4.438 15.947 1.00 83.19 191 ILE A CA 1
ATOM 1634 C C . ILE A 1 191 ? 0.047 3.118 16.409 1.00 83.19 191 ILE A C 1
ATOM 1636 O O . ILE A 1 191 ? -0.522 2.071 16.110 1.00 83.19 191 ILE A O 1
ATOM 1640 N N . LYS A 1 192 ? 1.120 3.154 17.208 1.00 78.06 192 LYS A N 1
ATOM 1641 C CA . LYS A 1 192 ? 1.902 1.957 17.567 1.00 78.06 192 LYS A CA 1
ATOM 1642 C C . LYS A 1 192 ? 1.288 1.128 18.693 1.00 78.06 192 LYS A C 1
ATOM 1644 O O . LYS A 1 192 ? 1.540 -0.073 18.765 1.00 78.06 192 LYS A O 1
ATOM 1649 N N . MET A 1 193 ? 0.503 1.735 19.592 1.00 79.12 193 MET A N 1
ATOM 1650 C CA . MET A 1 193 ? -0.148 0.996 20.690 1.00 79.12 193 MET A CA 1
ATOM 1651 C C . MET A 1 193 ? -1.550 0.486 20.346 1.00 79.12 193 MET A C 1
ATOM 1653 O O . MET A 1 193 ? -2.118 -0.295 21.109 1.00 79.12 193 MET A O 1
ATOM 1657 N N . ASN A 1 194 ? -2.126 0.905 19.218 1.00 83.56 194 ASN A N 1
ATOM 1658 C CA . ASN A 1 194 ? -3.393 0.371 18.730 1.00 83.56 194 ASN A CA 1
ATOM 1659 C C . ASN A 1 194 ? -3.154 -0.615 17.582 1.00 83.56 194 ASN A C 1
ATOM 1661 O O . ASN A 1 194 ? -2.102 -0.636 16.954 1.00 83.56 194 ASN A O 1
ATOM 1665 N N . SER A 1 195 ? -4.154 -1.446 17.302 1.00 86.06 195 SER A N 1
ATOM 1666 C CA . SER A 1 195 ? -4.172 -2.217 16.064 1.00 86.06 195 SER A CA 1
ATOM 1667 C C . SER A 1 195 ? -4.411 -1.286 14.870 1.00 86.06 195 SER A C 1
ATOM 1669 O O . SER A 1 195 ? -5.144 -0.299 14.991 1.00 86.06 195 SER A O 1
ATOM 1671 N N . LEU A 1 196 ? -3.813 -1.602 13.717 1.00 87.12 196 LEU A N 1
ATOM 1672 C CA . LEU A 1 196 ? -3.820 -0.719 12.545 1.00 87.12 196 LEU A CA 1
ATOM 1673 C C . LEU A 1 196 ? -5.237 -0.319 12.096 1.00 87.12 196 LEU A C 1
ATOM 1675 O O . LEU A 1 196 ? -5.479 0.839 11.767 1.00 87.12 196 LEU A O 1
ATOM 1679 N N . ASP A 1 197 ? -6.205 -1.234 12.173 1.00 89.94 197 ASP A N 1
ATOM 1680 C CA . ASP A 1 197 ? -7.617 -0.958 11.881 1.00 89.94 197 ASP A CA 1
ATOM 1681 C C . ASP A 1 197 ? -8.203 0.164 12.751 1.00 89.94 197 ASP A C 1
ATOM 1683 O O . ASP A 1 197 ? -8.954 1.010 12.264 1.00 89.94 197 ASP A O 1
ATOM 1687 N N . LYS A 1 198 ? -7.846 0.205 14.039 1.00 90.00 198 LYS A N 1
ATOM 1688 C CA . LYS A 1 198 ? -8.282 1.256 14.965 1.00 90.00 198 LYS A CA 1
ATOM 1689 C C . LYS A 1 198 ? -7.563 2.569 14.681 1.00 90.00 198 LYS A C 1
ATOM 1691 O O . LYS A 1 198 ? -8.200 3.618 14.732 1.00 90.00 198 LYS A O 1
ATOM 1696 N N . SER A 1 199 ? -6.266 2.510 14.393 1.00 89.62 199 SER A N 1
ATOM 1697 C CA . SER A 1 199 ? -5.438 3.677 14.077 1.00 89.62 199 SER A CA 1
ATOM 1698 C C . SER A 1 199 ? -5.963 4.410 12.838 1.00 89.62 199 SER A C 1
ATOM 1700 O O . SER A 1 199 ? -6.244 5.607 12.904 1.00 89.62 199 SER A O 1
ATOM 1702 N N . ILE A 1 200 ? -6.227 3.671 11.754 1.00 89.94 200 ILE A N 1
ATOM 1703 C CA . ILE A 1 200 ? -6.805 4.209 10.515 1.00 89.94 200 ILE A CA 1
ATOM 1704 C C . ILE A 1 200 ? -8.185 4.817 10.773 1.00 89.94 200 ILE A C 1
ATOM 1706 O O . ILE A 1 200 ? -8.429 5.953 10.379 1.00 89.94 200 ILE A O 1
ATOM 1710 N N . LYS A 1 201 ? -9.083 4.105 11.473 1.00 90.12 201 LYS A N 1
ATOM 1711 C CA . LYS A 1 201 ? -10.426 4.628 11.787 1.00 90.12 201 LYS A CA 1
ATOM 1712 C C . LYS A 1 201 ? -10.373 5.942 12.552 1.00 90.12 201 LYS A C 1
ATOM 1714 O O . LYS A 1 201 ? -11.168 6.834 12.276 1.00 90.12 201 LYS A O 1
ATOM 1719 N N . LYS A 1 202 ? -9.461 6.074 13.518 1.00 87.31 202 LYS A N 1
ATOM 1720 C CA . LYS A 1 202 ? -9.309 7.328 14.263 1.00 87.31 202 LYS A CA 1
ATOM 1721 C C . LYS A 1 202 ? -8.894 8.457 13.325 1.00 87.31 202 LYS A C 1
ATOM 1723 O O . LYS A 1 202 ? -9.592 9.461 13.290 1.00 87.31 202 LYS A O 1
ATOM 1728 N N . ILE A 1 203 ? -7.834 8.266 12.534 1.00 87.06 203 ILE A N 1
ATOM 1729 C CA . ILE A 1 203 ? -7.345 9.285 11.587 1.00 87.06 203 ILE A CA 1
ATOM 1730 C C . ILE A 1 203 ? -8.415 9.671 10.571 1.00 87.06 203 ILE A C 1
ATOM 1732 O O . ILE A 1 203 ? -8.640 10.853 10.341 1.00 87.06 203 ILE A O 1
ATOM 1736 N N . ILE A 1 204 ? -9.120 8.696 10.003 1.00 89.12 204 ILE A N 1
ATOM 1737 C CA . ILE A 1 204 ? -10.215 8.957 9.069 1.00 89.12 204 ILE A CA 1
ATOM 1738 C C . ILE A 1 204 ? -11.286 9.833 9.710 1.00 89.12 204 ILE A C 1
ATOM 1740 O O . ILE A 1 204 ? -11.691 10.821 9.112 1.00 89.12 204 ILE A O 1
ATOM 1744 N N . ASN A 1 205 ? -11.705 9.521 10.937 1.00 85.81 205 ASN A N 1
ATOM 1745 C CA . ASN A 1 205 ? -12.708 10.323 11.634 1.00 85.81 205 ASN A CA 1
ATOM 1746 C C . ASN A 1 205 ? -12.235 11.754 11.940 1.00 85.81 205 ASN A C 1
ATOM 1748 O O . ASN A 1 205 ? -13.072 12.641 12.071 1.00 85.81 205 ASN A O 1
ATOM 1752 N N . ILE A 1 206 ? -10.923 11.983 12.035 1.00 83.62 206 ILE A N 1
ATOM 1753 C CA . ILE A 1 206 ? -10.329 13.318 12.195 1.00 83.62 206 ILE A CA 1
ATOM 1754 C C . ILE A 1 206 ? -10.343 14.082 10.867 1.00 83.62 206 ILE A C 1
ATOM 1756 O O . ILE A 1 206 ? -10.684 15.258 10.840 1.00 83.62 206 ILE A O 1
ATOM 1760 N N . VAL A 1 207 ? -9.977 13.419 9.767 1.00 83.62 207 VAL A N 1
ATOM 1761 C CA . VAL A 1 207 ? -9.889 14.047 8.441 1.00 83.62 207 VAL A CA 1
ATOM 1762 C C . VAL A 1 207 ? -11.280 14.280 7.849 1.00 83.62 207 VAL A C 1
ATOM 1764 O O . VAL A 1 207 ? -11.619 15.400 7.480 1.00 83.62 207 VAL A O 1
ATOM 1767 N N . ASN A 1 208 ? -12.069 13.213 7.719 1.00 86.31 208 ASN A N 1
ATOM 1768 C CA . ASN A 1 208 ? -13.451 13.227 7.255 1.00 86.31 208 ASN A CA 1
ATOM 1769 C C . ASN A 1 208 ? -14.107 11.858 7.551 1.00 86.31 208 ASN A C 1
ATOM 1771 O O . ASN A 1 208 ? -13.766 10.870 6.890 1.00 86.31 208 ASN A O 1
ATOM 1775 N N . PRO A 1 209 ? -15.076 11.782 8.484 1.00 87.19 209 PRO A N 1
ATOM 1776 C CA . PRO A 1 209 ? -15.769 10.539 8.834 1.00 87.19 209 PRO A CA 1
ATOM 1777 C C . PRO A 1 209 ? -16.412 9.804 7.648 1.00 87.19 209 PRO A C 1
ATOM 1779 O O . PRO A 1 209 ? -16.538 8.580 7.676 1.00 87.19 209 PRO A O 1
ATOM 1782 N N . GLU A 1 210 ? -16.791 10.520 6.586 1.00 89.25 210 GLU A N 1
ATOM 1783 C CA . GLU A 1 210 ? -17.422 9.927 5.404 1.00 89.25 210 GLU A CA 1
ATOM 1784 C C . GLU A 1 210 ? -16.470 9.009 4.622 1.00 89.25 210 GLU A C 1
ATOM 1786 O O . GLU A 1 210 ? -16.911 8.080 3.942 1.00 89.25 210 GLU A O 1
ATOM 1791 N N . LEU A 1 211 ? -15.152 9.193 4.771 1.00 88.50 211 LEU A N 1
ATOM 1792 C CA . LEU A 1 211 ? -14.158 8.309 4.160 1.00 88.50 211 LEU A CA 1
ATOM 1793 C C . LEU A 1 211 ? -14.264 6.875 4.693 1.00 88.50 211 LEU A C 1
ATOM 1795 O O . LEU A 1 211 ? -13.952 5.937 3.965 1.00 88.50 211 LEU A O 1
ATOM 1799 N N . GLU A 1 212 ? -14.741 6.670 5.927 1.00 90.12 212 GLU A N 1
ATOM 1800 C CA . GLU A 1 212 ? -14.978 5.320 6.453 1.00 90.12 212 GLU A CA 1
ATOM 1801 C C . GLU A 1 212 ? -16.048 4.599 5.623 1.00 90.12 212 GLU A C 1
ATOM 1803 O O . GLU A 1 212 ? -15.878 3.434 5.261 1.00 90.12 212 GLU A O 1
ATOM 1808 N N . ASN A 1 213 ? -17.127 5.307 5.281 1.00 87.25 213 ASN A N 1
ATOM 1809 C CA . ASN A 1 213 ? -18.223 4.764 4.480 1.00 87.25 213 ASN A CA 1
ATOM 1810 C C . ASN A 1 213 ? -17.759 4.481 3.053 1.00 87.25 213 ASN A C 1
ATOM 1812 O O . ASN A 1 213 ? -18.102 3.438 2.501 1.00 87.25 213 ASN A O 1
ATOM 1816 N N . LEU A 1 214 ? -16.936 5.369 2.488 1.00 87.00 214 LEU A N 1
ATOM 1817 C CA . LEU A 1 214 ? -16.319 5.166 1.180 1.00 87.00 214 LEU A CA 1
ATOM 1818 C C . LEU A 1 214 ? -15.457 3.896 1.155 1.00 87.00 214 LEU A C 1
ATOM 1820 O O . LEU A 1 214 ? -15.641 3.050 0.282 1.00 87.00 214 LEU A O 1
ATOM 1824 N N . LEU A 1 215 ? -14.555 3.728 2.129 1.00 86.19 215 LEU A N 1
ATOM 1825 C CA . LEU A 1 215 ? -13.688 2.549 2.209 1.00 86.19 215 LEU A CA 1
ATOM 1826 C C . LEU A 1 215 ? -14.486 1.253 2.382 1.00 86.19 215 LEU A C 1
ATOM 1828 O O . LEU A 1 215 ? -14.158 0.255 1.748 1.00 86.19 215 LEU A O 1
ATOM 1832 N N . LEU A 1 216 ? -15.543 1.270 3.198 1.00 83.62 216 LEU A N 1
ATOM 1833 C CA . LEU A 1 216 ? -16.441 0.123 3.366 1.00 83.62 216 LEU A CA 1
ATOM 1834 C C . LEU A 1 216 ? -17.282 -0.163 2.117 1.00 83.62 216 LEU A C 1
ATOM 1836 O O . LEU A 1 216 ? -17.619 -1.320 1.871 1.00 83.62 216 LEU A O 1
ATOM 1840 N N . GLY A 1 217 ? -17.614 0.871 1.341 1.00 78.69 217 GLY A N 1
ATOM 1841 C CA . GLY A 1 217 ? -18.256 0.737 0.036 1.00 78.69 217 GLY A CA 1
ATOM 1842 C C . GLY A 1 217 ? -17.344 0.052 -0.981 1.00 78.69 217 GLY A C 1
ATOM 1843 O O . GLY A 1 217 ? -17.801 -0.823 -1.706 1.00 78.69 217 GLY A O 1
ATOM 1844 N N . ILE A 1 218 ? -16.050 0.387 -0.984 1.00 78.31 218 ILE A N 1
ATOM 1845 C CA . ILE A 1 218 ? -15.041 -0.254 -1.844 1.00 78.31 218 ILE A CA 1
ATOM 1846 C C . ILE A 1 218 ? -14.757 -1.692 -1.387 1.00 78.31 218 ILE A C 1
ATOM 1848 O O . ILE A 1 218 ? -14.685 -2.614 -2.196 1.00 78.31 218 ILE A O 1
ATOM 1852 N N . ASN A 1 219 ? -14.561 -1.893 -0.084 1.00 78.31 219 ASN A N 1
ATOM 1853 C CA . ASN A 1 219 ? -14.277 -3.196 0.495 1.00 78.31 219 ASN A CA 1
ATOM 1854 C C . ASN A 1 219 ? -14.842 -3.302 1.912 1.00 78.31 219 ASN A C 1
ATOM 1856 O O . ASN A 1 219 ? -14.298 -2.759 2.877 1.00 78.31 219 ASN A O 1
ATOM 1860 N N . LYS A 1 220 ? -15.896 -4.108 2.046 1.00 79.00 220 LYS A N 1
ATOM 1861 C CA . LYS A 1 220 ? -16.593 -4.358 3.315 1.00 79.00 220 LYS A CA 1
ATOM 1862 C C . LYS A 1 220 ? -15.664 -4.917 4.405 1.00 79.00 220 LYS A C 1
ATOM 1864 O O . LYS A 1 220 ? -15.887 -4.640 5.581 1.00 79.00 220 LYS A O 1
ATOM 1869 N N . ASN A 1 221 ? -14.601 -5.629 4.020 1.00 80.31 221 ASN A N 1
ATOM 1870 C CA . ASN A 1 221 ? -13.678 -6.321 4.926 1.00 80.31 221 ASN A CA 1
ATOM 1871 C C . ASN A 1 221 ? -12.335 -5.583 5.100 1.00 80.31 221 ASN A C 1
ATOM 1873 O O . ASN A 1 221 ? -11.392 -6.133 5.671 1.00 80.31 221 ASN A O 1
ATOM 1877 N N . ILE A 1 222 ? -12.216 -4.332 4.637 1.00 83.62 222 ILE A N 1
ATOM 1878 C CA . ILE A 1 222 ? -10.935 -3.605 4.612 1.00 83.62 222 ILE A CA 1
ATOM 1879 C C . ILE A 1 222 ? -10.297 -3.424 5.995 1.00 83.62 222 ILE A C 1
ATOM 1881 O O . ILE A 1 222 ? -9.086 -3.556 6.160 1.00 83.62 222 ILE A O 1
ATOM 1885 N N . PHE A 1 223 ? -11.104 -3.176 7.027 1.00 87.75 223 PHE A N 1
ATOM 1886 C CA . PHE A 1 223 ? -10.595 -3.029 8.392 1.00 87.75 223 PHE A CA 1
ATOM 1887 C C . PHE A 1 223 ? -10.186 -4.363 9.013 1.00 87.75 223 PHE A C 1
ATOM 1889 O O . PHE A 1 223 ? -9.270 -4.398 9.832 1.00 87.75 223 PHE A O 1
ATOM 1896 N N . ASP A 1 224 ? -10.818 -5.460 8.609 1.00 87.62 224 ASP A N 1
ATOM 1897 C CA . ASP A 1 224 ? -10.403 -6.789 9.044 1.00 87.62 224 ASP A CA 1
ATOM 1898 C C . ASP A 1 224 ? -9.082 -7.181 8.384 1.00 87.62 224 ASP A C 1
ATOM 1900 O O . ASP A 1 224 ? -8.192 -7.693 9.063 1.00 87.62 224 ASP A O 1
ATOM 1904 N N . PHE A 1 225 ? -8.895 -6.823 7.109 1.00 85.56 225 PHE A N 1
ATOM 1905 C CA . PHE A 1 225 ? -7.606 -6.936 6.429 1.00 85.56 225 PHE A CA 1
ATOM 1906 C C . PHE A 1 225 ? -6.502 -6.172 7.176 1.00 85.56 225 PHE A C 1
ATOM 1908 O O . PHE A 1 225 ? -5.487 -6.766 7.536 1.00 85.56 225 PHE A O 1
ATOM 1915 N N . PHE A 1 226 ? -6.710 -4.891 7.509 1.00 87.44 226 PHE A N 1
ATOM 1916 C CA . PHE A 1 226 ? -5.719 -4.118 8.271 1.00 87.44 226 PHE A CA 1
ATOM 1917 C C . PHE A 1 226 ? -5.426 -4.707 9.656 1.00 87.44 226 PHE A C 1
ATOM 1919 O O . PHE A 1 226 ? -4.279 -4.692 10.108 1.00 87.44 226 PHE A O 1
ATOM 1926 N N . TYR A 1 227 ? -6.441 -5.254 10.328 1.00 89.75 227 TYR A N 1
ATOM 1927 C CA . TYR A 1 227 ? -6.257 -5.932 11.608 1.00 89.75 227 TYR A CA 1
ATOM 1928 C C . TYR A 1 227 ? -5.385 -7.188 11.474 1.00 89.75 227 TYR A C 1
ATOM 1930 O O . TYR A 1 227 ? -4.491 -7.412 12.290 1.00 89.75 227 TYR A O 1
ATOM 1938 N N . ILE A 1 228 ? -5.602 -7.992 10.433 1.00 87.69 228 ILE A N 1
ATOM 1939 C CA . ILE A 1 228 ? -4.800 -9.191 10.173 1.00 87.69 228 ILE A CA 1
ATOM 1940 C C . ILE A 1 228 ? -3.364 -8.814 9.823 1.00 87.69 228 ILE A C 1
ATOM 1942 O O . ILE A 1 228 ? -2.442 -9.389 10.398 1.00 87.69 228 ILE A O 1
ATOM 1946 N N . SER A 1 229 ? -3.163 -7.813 8.964 1.00 85.25 229 SER A N 1
ATOM 1947 C CA . SER A 1 229 ? -1.830 -7.302 8.628 1.00 85.25 229 SER A CA 1
ATOM 1948 C C . SER A 1 229 ? -1.060 -6.870 9.880 1.00 85.25 229 SER A C 1
ATOM 1950 O O . SER A 1 229 ? 0.110 -7.216 10.037 1.00 85.25 229 SER A O 1
ATOM 1952 N N . TYR A 1 230 ? -1.736 -6.211 10.828 1.00 87.25 230 TYR A N 1
ATOM 1953 C CA . TYR A 1 230 ? -1.169 -5.873 12.137 1.00 87.25 230 TYR A CA 1
ATOM 1954 C C . TYR A 1 230 ? -0.764 -7.112 12.956 1.00 87.25 230 TYR A C 1
ATOM 1956 O O . TYR A 1 230 ? 0.323 -7.154 13.537 1.00 87.25 230 TYR A O 1
ATOM 1964 N N . LEU A 1 231 ? -1.609 -8.146 12.998 1.00 86.75 231 LEU A N 1
ATOM 1965 C CA . LEU A 1 231 ? -1.295 -9.383 13.715 1.00 86.75 231 LEU A CA 1
ATOM 1966 C C . LEU A 1 231 ? -0.109 -10.136 13.091 1.00 86.75 231 LEU A C 1
ATOM 1968 O O . LEU A 1 231 ? 0.757 -10.619 13.823 1.00 86.75 231 LEU A O 1
ATOM 1972 N N . VAL A 1 232 ? -0.052 -10.210 11.758 1.00 83.56 232 VAL A N 1
ATOM 1973 C CA . VAL A 1 232 ? 1.064 -10.812 11.009 1.00 83.56 232 VAL A CA 1
ATOM 1974 C C . VAL A 1 232 ? 2.355 -10.054 11.304 1.00 83.56 232 VAL A C 1
ATOM 1976 O O . VAL A 1 232 ? 3.348 -10.666 11.701 1.00 83.56 232 VAL A O 1
ATOM 1979 N N . ARG A 1 233 ? 2.323 -8.718 11.234 1.00 82.50 233 ARG A N 1
ATOM 1980 C CA . ARG A 1 233 ? 3.457 -7.855 11.589 1.00 82.50 233 ARG A CA 1
ATOM 1981 C C . ARG A 1 233 ? 3.980 -8.181 12.985 1.00 82.50 233 ARG A C 1
ATOM 1983 O O . ARG A 1 233 ? 5.168 -8.428 13.150 1.00 82.50 233 ARG A O 1
ATOM 1990 N N . ASN A 1 234 ? 3.101 -8.275 13.981 1.00 81.75 234 ASN A N 1
ATOM 1991 C CA . ASN A 1 234 ? 3.507 -8.578 15.354 1.00 81.75 234 ASN A CA 1
ATOM 1992 C C . ASN A 1 234 ? 4.126 -9.974 15.521 1.00 81.75 234 ASN A C 1
ATOM 1994 O O . ASN A 1 234 ? 5.032 -10.135 16.342 1.00 81.75 234 ASN A O 1
ATOM 1998 N N . ILE A 1 235 ? 3.683 -10.978 14.758 1.00 83.62 235 ILE A N 1
ATOM 1999 C CA . ILE A 1 235 ? 4.343 -12.292 14.741 1.00 83.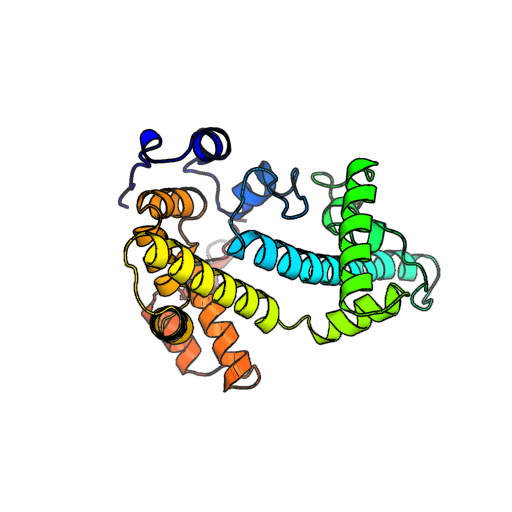62 235 ILE A CA 1
ATOM 2000 C C . ILE A 1 235 ? 5.769 -12.165 14.201 1.00 83.62 235 ILE A C 1
ATOM 2002 O O . ILE A 1 235 ? 6.700 -12.710 14.798 1.00 83.62 235 ILE A O 1
ATOM 2006 N N . HIS A 1 236 ? 5.961 -11.443 13.098 1.00 76.81 236 HIS A N 1
ATOM 2007 C CA . HIS A 1 236 ? 7.289 -11.254 12.520 1.00 76.81 236 HIS A CA 1
ATOM 2008 C C . HIS A 1 236 ? 8.206 -10.463 13.461 1.00 76.81 236 HIS A C 1
ATOM 2010 O O . HIS A 1 236 ? 9.312 -10.918 13.742 1.00 76.81 236 HIS A O 1
ATOM 2016 N N . THR A 1 237 ? 7.721 -9.366 14.048 1.00 76.88 237 THR A N 1
ATOM 2017 C CA . THR A 1 237 ? 8.513 -8.509 14.943 1.00 76.88 237 THR A CA 1
ATOM 2018 C C . THR A 1 237 ? 8.831 -9.165 16.290 1.00 76.88 237 THR A C 1
ATOM 2020 O O . THR A 1 237 ? 9.949 -9.048 16.782 1.00 76.88 237 THR A O 1
ATOM 2023 N N . HIS A 1 238 ? 7.871 -9.850 16.922 1.00 78.25 238 HIS A N 1
ATOM 2024 C CA . HIS A 1 238 ? 8.022 -10.313 18.312 1.00 78.25 238 HIS A CA 1
ATOM 2025 C C . HIS A 1 238 ? 8.203 -11.825 18.465 1.00 78.25 238 HIS A C 1
ATOM 2027 O O . HIS A 1 238 ? 8.546 -12.291 19.554 1.00 78.25 238 HIS A O 1
ATOM 2033 N N . LYS A 1 239 ? 7.928 -12.611 17.417 1.00 73.81 239 LYS A N 1
ATOM 2034 C CA . LYS A 1 239 ? 7.953 -14.084 17.455 1.00 73.81 239 LYS A CA 1
ATOM 2035 C C . LYS A 1 239 ? 8.768 -14.706 16.319 1.00 73.81 239 LYS A C 1
ATOM 2037 O O . LYS A 1 239 ? 8.704 -15.922 16.150 1.00 73.81 239 LYS A O 1
ATOM 2042 N N . LEU A 1 240 ? 9.548 -13.912 15.576 1.00 73.94 240 LEU A N 1
ATOM 2043 C CA . LEU A 1 240 ? 10.406 -14.379 14.476 1.00 73.94 240 LEU A CA 1
ATOM 2044 C C . LEU A 1 240 ? 9.632 -15.216 13.443 1.00 73.94 240 LEU A C 1
ATOM 2046 O O . LEU A 1 240 ? 10.103 -16.257 12.991 1.00 73.94 240 LEU A O 1
ATOM 2050 N N . GLY A 1 241 ? 8.391 -14.824 13.141 1.00 70.88 241 GLY A N 1
ATOM 2051 C CA . GLY A 1 241 ? 7.551 -15.549 12.182 1.00 70.88 241 GLY A CA 1
ATOM 2052 C C . GLY A 1 241 ? 6.841 -16.785 12.753 1.00 70.88 241 GLY A C 1
ATOM 2053 O O . GLY A 1 241 ? 6.065 -17.423 12.046 1.00 70.88 241 GLY A O 1
ATOM 2054 N N . ARG A 1 242 ? 7.056 -17.148 14.027 1.00 76.75 242 ARG A N 1
ATOM 2055 C CA . ARG A 1 242 ? 6.408 -18.322 14.631 1.00 76.75 242 ARG A CA 1
ATOM 2056 C C . ARG A 1 242 ? 4.976 -18.010 15.049 1.00 76.75 242 ARG A C 1
ATOM 2058 O O . ARG A 1 242 ? 4.731 -17.221 15.964 1.00 76.75 242 ARG A O 1
ATOM 2065 N N . MET A 1 243 ? 4.037 -18.695 14.405 1.00 79.81 243 MET A N 1
ATOM 2066 C CA . MET A 1 243 ? 2.620 -18.671 14.756 1.00 79.81 243 MET A CA 1
ATOM 2067 C C . MET A 1 243 ? 2.410 -19.052 16.225 1.00 79.81 243 MET A C 1
ATOM 2069 O O . MET A 1 243 ? 3.010 -19.999 16.730 1.00 79.81 243 MET A O 1
ATOM 2073 N N . SER A 1 244 ? 1.544 -18.310 16.915 1.00 80.69 244 SER A N 1
ATOM 2074 C CA . SER A 1 244 ? 1.234 -18.523 18.333 1.00 80.69 244 SER A CA 1
ATOM 2075 C C . SER A 1 244 ? -0.261 -18.741 18.544 1.00 80.69 244 SER A C 1
ATOM 2077 O O . SER A 1 244 ? -1.078 -18.243 17.768 1.00 80.69 244 SER A O 1
ATOM 2079 N N . ASN A 1 245 ? -0.635 -19.422 19.632 1.00 84.25 245 ASN A N 1
ATOM 2080 C CA . ASN A 1 245 ? -2.046 -19.591 20.002 1.00 84.25 245 ASN A CA 1
ATOM 2081 C C . ASN A 1 245 ? -2.761 -18.241 20.157 1.00 84.25 245 ASN A C 1
ATOM 2083 O O . ASN A 1 245 ? -3.890 -18.102 19.702 1.00 84.25 245 ASN A O 1
ATOM 2087 N N . HIS A 1 246 ? -2.065 -17.222 20.676 1.00 84.62 246 HIS A N 1
ATOM 2088 C CA . HIS A 1 246 ? -2.588 -15.858 20.788 1.00 84.62 246 HIS A CA 1
ATOM 2089 C C . HIS A 1 246 ? -3.047 -15.284 19.438 1.00 84.62 246 HIS A C 1
ATOM 2091 O O . HIS A 1 246 ? -4.058 -14.589 19.375 1.00 84.62 246 HIS A O 1
ATOM 2097 N N . PHE A 1 247 ? -2.332 -15.563 18.343 1.00 85.44 247 PHE A N 1
ATOM 2098 C CA . PHE A 1 247 ? -2.756 -15.128 17.009 1.00 85.44 247 PHE A CA 1
ATOM 2099 C C . PHE A 1 247 ? -4.080 -15.780 16.603 1.00 85.44 247 PHE A C 1
ATOM 2101 O O . PHE A 1 247 ? -5.008 -15.091 16.186 1.00 85.44 247 PHE A O 1
ATOM 2108 N N . ILE A 1 248 ? -4.186 -17.100 16.778 1.00 83.94 248 ILE A N 1
ATOM 2109 C CA . ILE A 1 248 ? -5.396 -17.859 16.442 1.00 83.94 248 ILE A CA 1
ATOM 2110 C C . ILE A 1 248 ? -6.577 -17.376 17.293 1.00 83.94 248 ILE A C 1
ATOM 2112 O O . ILE A 1 248 ? -7.660 -17.137 16.767 1.00 83.94 248 ILE A O 1
ATOM 2116 N N . GLU A 1 249 ? -6.371 -17.184 18.595 1.00 87.19 249 GLU A N 1
ATOM 2117 C CA . GLU A 1 249 ? -7.381 -16.644 19.510 1.00 87.19 249 GLU A CA 1
ATOM 2118 C C . GLU A 1 249 ? -7.805 -15.225 19.124 1.00 87.19 249 GLU A C 1
ATOM 2120 O O . GLU A 1 249 ? -8.997 -14.929 19.109 1.00 87.19 249 GLU A O 1
ATOM 2125 N N . SER A 1 250 ? -6.862 -14.365 18.731 1.00 87.69 250 SER A N 1
ATOM 2126 C CA . SER A 1 250 ? -7.158 -13.003 18.266 1.00 87.69 250 SER A CA 1
ATOM 2127 C C . SER A 1 250 ? -8.065 -13.006 17.030 1.00 87.69 250 SER A C 1
ATOM 2129 O O . SER A 1 250 ? -9.028 -12.240 16.967 1.00 87.69 250 SER A O 1
ATOM 2131 N N . LEU A 1 251 ? -7.811 -13.907 16.073 1.00 87.62 251 LEU A N 1
ATOM 2132 C CA . LEU A 1 251 ? -8.667 -14.080 14.896 1.00 87.62 251 LEU A CA 1
ATOM 2133 C C . LEU A 1 251 ? -10.051 -14.640 15.252 1.00 87.62 251 LEU A C 1
ATOM 2135 O O . LEU A 1 251 ? -11.058 -14.166 14.721 1.00 87.62 251 LEU A O 1
ATOM 2139 N N . LYS A 1 252 ? -10.118 -15.622 16.164 1.00 85.88 252 LYS A N 1
ATOM 2140 C CA . LYS A 1 252 ? -11.387 -16.189 16.653 1.00 85.88 252 LYS A CA 1
ATOM 2141 C C . LYS A 1 252 ? -12.236 -15.139 17.362 1.00 85.88 252 LYS A C 1
ATOM 2143 O O . LYS A 1 252 ? -13.417 -15.023 17.064 1.00 85.88 252 LYS A O 1
ATOM 2148 N N . ASN A 1 253 ? -11.632 -14.329 18.229 1.00 87.25 253 ASN A N 1
ATOM 2149 C CA . ASN A 1 253 ? -12.326 -13.281 18.982 1.00 87.25 253 ASN A CA 1
ATOM 2150 C C . ASN A 1 253 ? -12.950 -12.211 18.074 1.00 87.25 253 ASN A C 1
ATOM 2152 O O . ASN A 1 253 ? -13.976 -11.631 18.421 1.00 87.25 253 ASN A O 1
ATOM 2156 N N . LYS A 1 254 ? -12.357 -11.960 16.900 1.00 85.25 254 LYS A N 1
ATOM 2157 C CA . LYS A 1 254 ? -12.924 -11.082 15.865 1.00 85.25 254 LYS A CA 1
ATOM 2158 C C . LYS A 1 254 ? -13.849 -11.801 14.868 1.00 85.25 254 LYS A C 1
ATOM 2160 O O . LYS A 1 254 ? -14.312 -11.167 13.927 1.00 85.25 254 LYS A O 1
ATOM 2165 N N . ASN A 1 255 ? -14.155 -13.087 15.065 1.00 84.94 255 ASN A N 1
ATOM 2166 C CA . ASN A 1 255 ? -14.971 -13.913 14.162 1.00 84.94 255 ASN A CA 1
ATOM 2167 C C . ASN A 1 255 ? -14.453 -13.974 12.709 1.00 84.94 255 ASN A C 1
ATOM 2169 O O . ASN A 1 255 ? -15.247 -14.121 11.774 1.00 84.94 255 ASN A O 1
ATOM 2173 N N . LEU A 1 256 ? -13.129 -13.881 12.527 1.00 85.06 256 LEU A N 1
ATOM 2174 C CA . LEU A 1 256 ? -12.483 -13.847 11.207 1.00 85.06 256 LEU A CA 1
ATOM 2175 C C . LEU A 1 256 ? -12.177 -15.234 10.643 1.00 85.06 256 LEU A C 1
ATOM 2177 O O . LEU A 1 256 ? -11.963 -15.363 9.442 1.00 85.06 256 LEU A O 1
ATOM 2181 N N . ILE A 1 257 ? -12.150 -16.264 11.494 1.00 82.19 257 ILE A N 1
ATOM 2182 C CA . ILE A 1 257 ? -11.995 -17.652 11.055 1.00 82.19 257 ILE A CA 1
ATOM 2183 C C . ILE A 1 257 ? -13.369 -18.188 10.659 1.00 82.19 257 ILE A C 1
ATOM 2185 O O . ILE A 1 257 ? -14.292 -18.208 11.476 1.00 82.19 257 ILE A O 1
ATOM 2189 N N . LYS A 1 258 ? -13.490 -18.633 9.411 1.00 79.69 258 LYS A N 1
ATOM 2190 C CA . LYS A 1 258 ? -14.676 -19.294 8.872 1.00 79.69 258 LYS A CA 1
ATOM 2191 C C . LYS A 1 258 ? -14.360 -20.734 8.528 1.00 79.69 258 LYS A C 1
ATOM 2193 O O . LYS A 1 258 ? -13.240 -21.067 8.150 1.00 79.69 258 LYS A O 1
ATOM 2198 N N . GLU A 1 259 ? -15.373 -21.577 8.638 1.00 77.69 259 GLU A N 1
ATOM 2199 C CA . GLU A 1 259 ? -15.306 -22.972 8.227 1.00 77.69 259 GLU A CA 1
ATOM 2200 C C . GLU A 1 259 ? -16.105 -23.161 6.940 1.00 77.69 259 GLU A C 1
ATOM 2202 O O . GLU A 1 259 ? -17.307 -22.902 6.885 1.00 77.69 259 GLU A O 1
ATOM 2207 N N . LYS A 1 260 ? -15.428 -23.640 5.898 1.00 77.19 260 LYS A N 1
ATOM 2208 C CA . LYS A 1 260 ? -16.037 -24.071 4.646 1.00 77.19 260 LYS A CA 1
ATOM 2209 C C . LYS A 1 260 ? -16.178 -25.580 4.655 1.00 77.19 260 LYS A C 1
ATOM 2211 O O . LYS A 1 260 ? -15.181 -26.302 4.687 1.00 77.19 260 LYS A O 1
ATOM 2216 N N . ILE A 1 261 ? -17.411 -26.062 4.576 1.00 78.50 261 ILE A N 1
ATOM 2217 C CA . ILE A 1 261 ? -17.677 -27.485 4.365 1.00 78.50 261 ILE A CA 1
ATOM 2218 C C . ILE A 1 261 ? -17.460 -27.781 2.881 1.00 78.50 261 ILE A C 1
ATOM 2220 O O . ILE A 1 261 ? -18.186 -27.276 2.024 1.00 78.50 261 ILE A O 1
ATOM 2224 N N . ILE A 1 262 ? -16.466 -28.607 2.574 1.00 78.62 262 ILE A N 1
ATOM 2225 C CA . ILE A 1 262 ? -16.199 -29.078 1.219 1.00 78.62 262 ILE A CA 1
ATOM 2226 C C . ILE A 1 262 ? -17.106 -30.282 0.972 1.00 78.62 262 ILE A C 1
ATOM 2228 O O . ILE A 1 262 ? -17.032 -31.291 1.679 1.00 78.62 262 ILE A O 1
ATOM 2232 N N . LYS A 1 263 ? -17.976 -30.166 -0.033 1.00 81.88 263 LYS A N 1
ATOM 2233 C CA . LYS A 1 263 ? -18.880 -31.237 -0.456 1.00 81.88 263 LYS A CA 1
ATOM 2234 C C . LYS A 1 263 ? -18.549 -31.697 -1.870 1.00 81.88 263 LYS A C 1
ATOM 2236 O O . LYS A 1 263 ? -18.268 -30.871 -2.734 1.00 81.88 263 LYS A O 1
ATOM 2241 N N . LYS A 1 264 ? -18.643 -33.002 -2.119 1.00 71.44 264 LYS A N 1
ATOM 2242 C CA . LYS A 1 264 ? -18.604 -33.605 -3.459 1.00 71.44 264 LYS A CA 1
ATOM 2243 C C . LYS A 1 264 ? -19.790 -34.550 -3.574 1.00 71.44 264 LYS A C 1
ATOM 2245 O O . LYS A 1 264 ? -19.977 -35.390 -2.708 1.00 71.44 264 LYS A O 1
ATOM 2250 N N . ASN A 1 265 ? -20.615 -34.380 -4.608 1.00 74.00 265 ASN A N 1
ATOM 2251 C CA . ASN A 1 265 ? -21.841 -35.164 -4.814 1.00 74.00 265 ASN A CA 1
ATOM 2252 C C . ASN A 1 265 ? -22.769 -35.196 -3.578 1.00 74.00 265 ASN A C 1
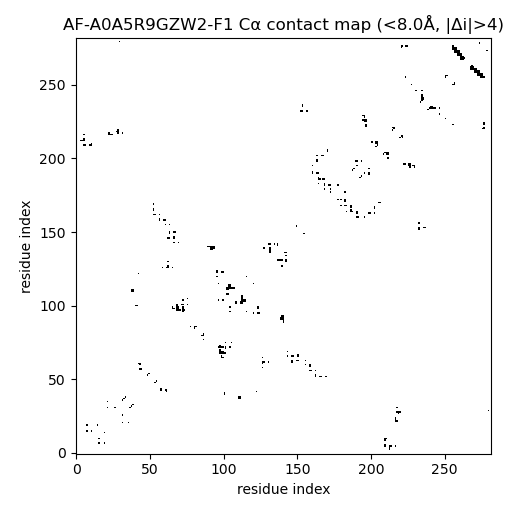ATOM 2254 O O . ASN A 1 265 ? -23.283 -36.244 -3.214 1.00 74.00 265 ASN A O 1
ATOM 2258 N N . ASN A 1 266 ? -22.963 -34.048 -2.917 1.00 75.50 266 ASN A N 1
ATOM 2259 C CA . ASN A 1 266 ? -23.708 -33.901 -1.654 1.00 75.50 266 ASN A CA 1
ATOM 2260 C C . ASN A 1 266 ? -23.133 -34.624 -0.420 1.00 75.50 266 ASN A C 1
ATOM 2262 O O . ASN A 1 266 ? -23.679 -34.451 0.670 1.00 75.50 266 ASN A O 1
ATOM 2266 N N . GLU A 1 267 ? -22.001 -35.317 -0.532 1.00 70.00 267 GLU A N 1
ATOM 2267 C CA . GLU A 1 267 ? -21.279 -35.884 0.609 1.00 70.00 267 GLU A CA 1
ATOM 2268 C C . GLU A 1 267 ? -20.234 -34.898 1.139 1.00 70.00 267 GLU A C 1
ATOM 2270 O O . GLU A 1 267 ? -19.536 -34.230 0.371 1.00 70.00 267 GLU A O 1
ATOM 2275 N N . ILE A 1 268 ? -20.135 -34.782 2.467 1.00 79.88 268 ILE A N 1
ATOM 2276 C CA . ILE A 1 268 ? -19.116 -33.958 3.127 1.00 79.88 268 ILE A CA 1
ATOM 2277 C C . ILE A 1 268 ? -17.784 -34.704 3.048 1.00 79.88 268 ILE A C 1
ATOM 2279 O O . ILE A 1 268 ? -17.626 -35.752 3.663 1.00 79.88 268 ILE A O 1
ATOM 2283 N N . ILE A 1 269 ? -16.826 -34.142 2.313 1.00 81.88 269 ILE A N 1
ATOM 2284 C CA . ILE A 1 269 ? -15.480 -34.711 2.132 1.00 81.88 269 ILE A CA 1
ATOM 2285 C C . ILE A 1 269 ? -14.416 -34.005 2.978 1.00 81.88 269 ILE A C 1
ATOM 2287 O O . ILE A 1 269 ? -13.295 -34.491 3.084 1.00 81.88 269 ILE A O 1
ATOM 2291 N N . GLY A 1 270 ? -14.753 -32.879 3.607 1.00 76.69 270 GLY A N 1
ATOM 2292 C CA . GLY A 1 270 ? -13.874 -32.229 4.571 1.00 76.69 270 GLY A CA 1
ATOM 2293 C C . GLY A 1 270 ? -14.361 -30.856 5.006 1.00 76.69 270 GLY A C 1
ATOM 2294 O O . GLY A 1 270 ? -15.340 -30.319 4.485 1.00 76.69 270 GLY A O 1
ATOM 2295 N N . THR A 1 271 ? -13.641 -30.275 5.955 1.00 72.12 271 THR A N 1
ATOM 2296 C CA . THR A 1 271 ? -13.790 -28.887 6.389 1.00 72.12 271 THR A CA 1
ATOM 2297 C C . THR A 1 271 ? -12.474 -28.152 6.171 1.00 72.12 271 THR A C 1
ATOM 2299 O O . THR A 1 271 ? -11.400 -28.656 6.492 1.00 72.12 271 THR A O 1
ATOM 2302 N N . CYS A 1 272 ? -12.548 -26.957 5.592 1.00 69.31 272 CYS A N 1
ATOM 2303 C CA . CYS A 1 272 ? -11.413 -26.060 5.426 1.00 69.31 272 CYS A CA 1
ATOM 2304 C C . CYS A 1 272 ? -11.665 -24.803 6.253 1.00 69.31 272 CYS A C 1
ATOM 2306 O O . CYS A 1 272 ? -12.710 -24.171 6.112 1.00 69.31 272 CYS A O 1
ATOM 2308 N N . MET A 1 273 ? -10.719 -24.448 7.118 1.00 68.50 273 MET A N 1
ATOM 2309 C CA . MET A 1 273 ? -10.737 -23.156 7.791 1.00 68.50 273 MET A CA 1
ATOM 2310 C C . MET A 1 273 ? -10.060 -22.114 6.907 1.00 68.50 273 MET A C 1
ATOM 2312 O O . MET A 1 273 ? -8.969 -22.353 6.393 1.00 68.50 273 MET A O 1
ATOM 2316 N N . TYR A 1 274 ? -10.688 -20.955 6.761 1.00 71.75 274 TYR A N 1
ATOM 2317 C CA . TYR A 1 274 ? -10.144 -19.825 6.019 1.00 71.75 274 TYR A CA 1
ATOM 2318 C C . TYR A 1 274 ? -10.406 -18.518 6.767 1.00 71.75 274 TYR A C 1
ATOM 2320 O O . TYR A 1 274 ? -11.198 -18.470 7.711 1.00 71.75 274 TYR A O 1
ATOM 2328 N N . ILE A 1 275 ? -9.705 -17.460 6.364 1.00 72.69 275 ILE A N 1
ATOM 2329 C CA . ILE A 1 275 ? -9.875 -16.125 6.933 1.00 72.69 275 ILE A CA 1
ATOM 2330 C C . ILE A 1 275 ? -10.762 -15.308 5.984 1.00 72.69 275 ILE A C 1
ATOM 2332 O O . ILE A 1 275 ? -10.430 -15.157 4.809 1.00 72.69 275 ILE A O 1
ATOM 2336 N N . ASP A 1 276 ? -11.882 -14.789 6.493 1.00 66.81 276 ASP A N 1
ATOM 2337 C CA . ASP A 1 276 ? -13.005 -14.210 5.720 1.00 66.81 276 ASP A CA 1
ATOM 2338 C C . ASP A 1 276 ? -12.676 -12.920 4.936 1.00 66.81 276 ASP A C 1
ATOM 2340 O O . ASP A 1 276 ? -13.514 -12.332 4.259 1.00 66.81 276 ASP A O 1
ATOM 2344 N N . CYS A 1 277 ? -11.442 -12.428 5.015 1.00 62.38 277 CYS A N 1
ATOM 2345 C CA . CYS A 1 277 ? -11.030 -11.169 4.396 1.00 62.38 277 CYS A CA 1
ATOM 2346 C C . CYS A 1 277 ? -10.461 -11.318 2.973 1.00 62.38 277 CYS A C 1
ATOM 2348 O O . CYS A 1 277 ? -10.204 -10.304 2.331 1.00 62.38 277 CYS A O 1
ATOM 2350 N N . ILE A 1 278 ? -10.228 -12.548 2.495 1.00 55.66 278 ILE A N 1
ATOM 2351 C CA . ILE A 1 278 ? -9.550 -12.841 1.211 1.00 55.66 278 ILE A CA 1
ATOM 2352 C C . ILE A 1 278 ? -10.435 -13.699 0.281 1.00 55.66 278 ILE A C 1
ATOM 2354 O O . ILE A 1 278 ? -10.008 -14.092 -0.802 1.00 55.66 278 ILE A O 1
ATOM 2358 N N . GLU A 1 279 ? -11.671 -14.030 0.673 1.00 45.81 279 GLU A N 1
ATOM 2359 C CA . GLU A 1 279 ? -12.403 -15.097 -0.013 1.00 45.81 279 GLU A CA 1
ATOM 2360 C C . GLU A 1 279 ? -12.741 -14.756 -1.479 1.00 45.81 279 GLU A C 1
ATOM 2362 O O . GLU A 1 279 ? -13.528 -13.859 -1.778 1.00 45.81 279 GLU A O 1
ATOM 2367 N N . GLN A 1 280 ? -12.164 -15.534 -2.399 1.00 45.09 280 GLN A N 1
ATOM 2368 C CA . GLN A 1 280 ? -12.638 -15.658 -3.772 1.00 45.09 280 GLN A CA 1
ATOM 2369 C C . GLN A 1 280 ? -13.936 -16.469 -3.753 1.00 45.09 280 GLN A C 1
ATOM 2371 O O . GLN A 1 280 ? -13.936 -17.648 -3.373 1.00 45.09 280 GLN A O 1
ATOM 2376 N N . LYS A 1 281 ? -15.040 -15.879 -4.217 1.00 39.94 281 LYS A N 1
ATOM 2377 C CA . LYS A 1 281 ? -16.109 -16.703 -4.783 1.00 39.94 281 LYS A CA 1
ATOM 2378 C C . LYS A 1 281 ? -15.542 -17.320 -6.063 1.00 39.94 281 LYS A C 1
ATOM 2380 O O . LYS A 1 281 ? -15.250 -16.600 -7.010 1.00 39.94 281 LYS A O 1
ATOM 2385 N N . LYS A 1 282 ? -15.284 -18.628 -6.022 1.00 35.81 282 LYS A N 1
ATOM 2386 C CA . LYS A 1 282 ? -15.054 -19.436 -7.223 1.00 35.81 282 LYS A CA 1
ATOM 2387 C C . LYS A 1 282 ? -16.356 -19.612 -7.986 1.00 35.81 282 LYS A C 1
ATOM 2389 O O . LYS A 1 282 ? -17.397 -19.740 -7.298 1.00 35.81 282 LYS A O 1
#

Solvent-accessible surface area (backbone atoms only — not comparable to full-atom values): 16394 Å² total; per-residue (Å²): 135,86,78,69,77,68,63,63,86,82,46,56,70,67,58,39,74,70,39,62,92,66,55,50,98,82,61,49,54,65,54,46,40,55,72,67,38,54,70,62,71,70,78,77,76,62,94,84,66,83,50,68,45,53,56,53,38,36,51,54,50,47,56,49,47,33,36,52,15,33,51,51,26,48,53,55,49,44,59,58,30,61,75,71,78,53,93,76,80,87,56,63,77,62,61,69,71,32,50,34,64,47,58,35,69,35,81,86,38,83,80,40,43,55,83,86,49,73,68,55,52,54,51,53,49,52,54,50,54,51,52,26,63,76,68,75,44,92,45,55,51,60,53,43,56,62,39,56,79,49,71,44,79,60,46,64,52,49,50,49,51,51,31,52,33,38,49,50,40,60,58,49,49,75,79,41,98,59,64,63,72,59,43,52,52,51,26,48,51,50,44,74,75,39,55,45,33,57,32,52,52,52,50,35,54,71,77,42,55,63,53,54,39,48,49,40,54,62,28,79,45,52,53,57,43,36,38,48,53,41,52,54,46,48,28,44,74,78,43,77,61,49,87,48,71,68,58,55,49,55,38,50,77,68,65,34,63,41,77,43,76,41,64,58,96,90,39,80,78,47,76,45,78,46,58,72,64,72,73,73,86,126

Sequence (282 aa):
MYKKSINWDNLNIEMKLRYQDKINDDDNFLEYISKYHLPNLDWLEDKNIKTKSYEVFVEEFNEIQMSINAFENLMLFADLSFELIGIEDFPIDMPRQYFRFPALNDRRDIFSYRNMSPEEIVQIEKNILKAQTKMNIRNDENIIREHFTKLEFLTIFSSFEAYLENIYVEFYLKENLKNEEKLMKEAGVLIKMNSLDKSIKKIINIVNPELENLLLGINKNIFDFFYISYLVRNIHTHKLGRMSNHFIESLKNKNLIKEKIIKKNNEIIGTCMYIDCIEQKK